Protein AF-0000000082426543 (afdb_homodimer)

Organism: NCBI:txid62609

Foldseek 3Di:
DFQPAAAPQPRHGDDPPFQWDADVPGIHGLVSLVVLLCVQLPNDDDPVLVVLSVVLVVLSVLLSVLVVVLVVDDDVVNVVSVVVSVVSVVVNVVSVVVSQVCCCPVVVTHSD/DFQPAAAPQPRHGDDPPFQWDADVPGIHGLVSLVVLLCVQLPNDDDPVLVVLSVVLSVLSVLLSVLVVVLVVDPDVVNVVSVVVSVVSVVVSVVSVVVSQVCCCPVVVTHSD

Nearest PDB structures (foldseek):
  3q4h-assembly1_A  TM=7.009E-01  e=3.781E-01  Mycolicibacterium smegmatis MC2 155
  6gy8-assembly1_A  TM=3.179E-01  e=2.078E+00  Xenorhabdus nematophila ATCC 19061
  3q4h-assembly1_A  TM=7.012E-01  e=4.352E-01  Mycolicibacterium smegmatis MC2 155
  6gy8-assembly1_A  TM=3.180E-01  e=4.108E+00  Xenorhabdus nematophila ATCC 19061

Structure (mmCIF, N/CA/C/O backbone):
data_AF-0000000082426543-model_v1
#
loop_
_entity.id
_entity.type
_entity.pdbx_description
1 polymer 'DUF2175 domain-containing protein'
#
loop_
_atom_site.group_PDB
_atom_site.id
_atom_site.type_symbol
_atom_site.label_atom_id
_atom_site.label_alt_id
_atom_site.label_comp_id
_atom_site.label_asym_id
_atom_site.label_entity_id
_atom_site.label_seq_id
_atom_site.pdbx_PDB_ins_code
_atom_site.Cartn_x
_atom_site.Cartn_y
_atom_site.Cartn_z
_atom_site.occupancy
_atom_site.B_iso_or_equiv
_atom_site.auth_seq_id
_atom_site.auth_comp_id
_atom_site.auth_asym_id
_atom_site.auth_atom_id
_atom_site.pdbx_PDB_model_num
ATOM 1 N N . MET A 1 1 ? 26.438 3.395 -8.242 1 40.03 1 MET A N 1
ATOM 2 C CA . MET A 1 1 ? 26.797 2.256 -7.406 1 40.03 1 MET A CA 1
ATOM 3 C C . MET A 1 1 ? 26.344 0.945 -8.039 1 40.03 1 MET A C 1
ATOM 5 O O . MET A 1 1 ? 25.297 0.894 -8.688 1 40.03 1 MET A O 1
ATOM 9 N N . ASP A 1 2 ? 27.125 0.086 -8.477 1 47 2 ASP A N 1
ATOM 10 C CA . ASP A 1 2 ? 26.812 -1.206 -9.086 1 47 2 ASP A CA 1
ATOM 11 C C . ASP A 1 2 ? 25.734 -1.942 -8.305 1 47 2 ASP A C 1
ATOM 13 O O . ASP A 1 2 ? 25.766 -1.979 -7.07 1 47 2 ASP A O 1
ATOM 17 N N . SER A 1 3 ? 24.672 -2.184 -8.883 1 61.62 3 SER A N 1
ATOM 18 C CA . SER A 1 3 ? 23.641 -2.926 -8.18 1 61.62 3 SER A CA 1
ATOM 19 C C . SER A 1 3 ? 24.172 -4.242 -7.633 1 61.62 3 SER A C 1
ATOM 21 O O . SER A 1 3 ? 24.844 -4.988 -8.344 1 61.62 3 SER A O 1
ATOM 23 N N . GLN A 1 4 ? 24.141 -4.367 -6.414 1 76.88 4 GLN A N 1
ATOM 24 C CA . GLN A 1 4 ? 24.625 -5.539 -5.695 1 76.88 4 GLN A CA 1
ATOM 25 C C . GLN A 1 4 ? 23.812 -6.777 -6.039 1 76.88 4 GLN A C 1
ATOM 27 O O . GLN A 1 4 ? 24.281 -7.906 -5.859 1 76.88 4 GLN A O 1
ATOM 32 N N . TRP A 1 5 ? 22.688 -6.527 -6.715 1 91.5 5 TRP A N 1
ATOM 33 C CA . TRP A 1 5 ? 21.891 -7.727 -6.949 1 91.5 5 TRP A CA 1
ATOM 34 C C . TRP A 1 5 ? 21.609 -7.914 -8.438 1 91.5 5 TRP A C 1
ATOM 36 O O . TRP A 1 5 ? 21.516 -6.938 -9.188 1 91.5 5 TRP A O 1
ATOM 46 N N . LYS A 1 6 ? 21.578 -9.188 -8.836 1 95.88 6 LYS A N 1
ATOM 47 C CA . LYS A 1 6 ? 21.172 -9.555 -10.195 1 95.88 6 LYS A CA 1
ATOM 48 C C . LYS A 1 6 ? 19.875 -10.359 -10.172 1 95.88 6 LYS A C 1
ATOM 50 O O . LYS A 1 6 ? 19.703 -11.258 -9.352 1 95.88 6 LYS A O 1
ATOM 55 N N . CYS A 1 7 ? 19 -9.953 -11.016 1 97.88 7 CYS A N 1
ATOM 56 C CA . CYS A 1 7 ? 17.734 -10.664 -11.18 1 97.88 7 CYS A CA 1
ATOM 57 C C . CYS A 1 7 ? 17.969 -12.117 -11.578 1 97.88 7 CYS A C 1
ATOM 59 O O . CYS A 1 7 ? 18.656 -12.391 -12.562 1 97.88 7 CYS A O 1
ATOM 61 N N . ILE A 1 8 ? 17.406 -13.062 -10.914 1 96.38 8 ILE A N 1
ATOM 62 C CA . ILE A 1 8 ? 17.672 -14.477 -11.156 1 96.38 8 ILE A CA 1
ATOM 63 C C . ILE A 1 8 ? 17 -14.922 -12.453 1 96.38 8 ILE A C 1
ATOM 65 O O . ILE A 1 8 ? 17.328 -15.977 -13 1 96.38 8 ILE A O 1
ATOM 69 N N . ALA A 1 9 ? 16.047 -14.125 -12.953 1 96.44 9 ALA A N 1
ATOM 70 C CA . ALA A 1 9 ? 15.305 -14.516 -14.141 1 96.44 9 ALA A CA 1
ATOM 71 C C . ALA A 1 9 ? 15.961 -13.969 -15.406 1 96.44 9 ALA A C 1
ATOM 73 O O . ALA A 1 9 ? 16.172 -14.703 -16.375 1 96.44 9 ALA A O 1
ATOM 74 N N . CYS A 1 10 ? 16.406 -12.719 -15.445 1 97.38 10 CYS A N 1
ATOM 75 C CA . CYS A 1 10 ? 16.891 -12.125 -16.688 1 97.38 10 CYS A CA 1
ATOM 76 C C . CYS A 1 10 ? 18.391 -11.852 -16.625 1 97.38 10 CYS A C 1
ATOM 78 O O . CYS A 1 10 ? 19 -11.516 -17.641 1 97.38 10 CYS A O 1
ATOM 80 N N . GLY A 1 11 ? 18.891 -11.867 -15.5 1 96.06 11 GLY A N 1
ATOM 81 C CA . GLY A 1 11 ? 20.328 -11.727 -15.336 1 96.06 11 GLY A CA 1
ATOM 82 C C . GLY A 1 11 ? 20.797 -10.281 -15.305 1 96.06 11 GLY A C 1
ATOM 83 O O . GLY A 1 11 ? 21.984 -10 -15.164 1 96.06 11 GLY A O 1
ATOM 84 N N . LYS A 1 12 ? 19.891 -9.359 -15.422 1 96.94 12 LYS A N 1
ATOM 85 C CA . LYS A 1 12 ? 20.234 -7.941 -15.406 1 96.94 12 LYS A CA 1
ATOM 86 C C . LYS A 1 12 ? 20.266 -7.398 -13.984 1 96.94 12 LYS A C 1
ATOM 88 O O . LYS A 1 12 ? 19.641 -7.957 -13.086 1 96.94 12 LYS A O 1
ATOM 93 N N . PRO A 1 13 ? 20.953 -6.336 -13.781 1 96.12 13 PRO A N 1
ATOM 94 C CA . PRO A 1 13 ? 21.016 -5.754 -12.438 1 96.12 13 PRO A CA 1
ATOM 95 C C . PRO A 1 13 ? 19.672 -5.219 -11.961 1 96.12 13 PRO A C 1
ATOM 97 O O . PRO A 1 13 ? 18.906 -4.684 -12.75 1 96.12 13 PRO A O 1
ATOM 100 N N . VAL A 1 14 ? 19.391 -5.41 -10.641 1 95 14 VAL A N 1
ATOM 101 C CA . VAL A 1 14 ? 18.266 -4.742 -9.984 1 95 14 VAL A CA 1
ATOM 102 C C . VAL A 1 14 ? 18.703 -3.354 -9.508 1 95 14 VAL A C 1
ATOM 104 O O . VAL A 1 14 ? 19.562 -3.23 -8.633 1 95 14 VAL A O 1
ATOM 107 N N . VAL A 1 15 ? 18.109 -2.359 -10.023 1 92.25 15 VAL A N 1
ATOM 108 C CA . VAL A 1 15 ? 18.578 -1.01 -9.734 1 92.25 15 VAL A CA 1
ATOM 109 C C . VAL A 1 15 ? 17.594 -0.298 -8.82 1 92.25 15 VAL A C 1
ATOM 111 O O . VAL A 1 15 ? 16.406 -0.665 -8.766 1 92.25 15 VAL A O 1
ATOM 114 N N . GLU A 1 16 ? 18.141 0.729 -8.141 1 84.5 16 GLU A N 1
ATOM 115 C CA . GLU A 1 16 ? 17.297 1.514 -7.246 1 84.5 16 GLU A CA 1
ATOM 116 C C . GLU A 1 16 ? 16.094 2.107 -7.988 1 84.5 16 GLU A C 1
ATOM 118 O O . GLU A 1 16 ? 16.25 2.598 -9.109 1 84.5 16 GLU A O 1
ATOM 123 N N . GLY A 1 17 ? 14.906 2.033 -7.336 1 89.56 17 GLY A N 1
ATOM 124 C CA . GLY A 1 17 ? 13.703 2.592 -7.945 1 89.56 17 GLY A CA 1
ATOM 125 C C . GLY A 1 17 ? 12.906 1.572 -8.734 1 89.56 17 GLY A C 1
ATOM 126 O O . GLY A 1 17 ? 11.742 1.815 -9.07 1 89.56 17 GLY A O 1
ATOM 127 N N . GLN A 1 18 ? 13.516 0.479 -8.977 1 94.19 18 GLN A N 1
ATOM 128 C CA . GLN A 1 18 ? 12.789 -0.587 -9.656 1 94.19 18 GLN A CA 1
ATOM 129 C C . GLN A 1 18 ? 12.008 -1.44 -8.656 1 94.19 18 GLN A C 1
ATOM 131 O O . GLN A 1 18 ? 12.461 -1.652 -7.527 1 94.19 18 GLN A O 1
ATOM 136 N N . LEU A 1 19 ? 10.922 -1.897 -9.172 1 96.94 19 LEU A N 1
ATOM 137 C CA . LEU A 1 19 ? 10.18 -2.865 -8.375 1 96.94 19 LEU A CA 1
ATOM 138 C C . LEU A 1 19 ? 10.828 -4.242 -8.445 1 96.94 19 LEU A C 1
ATOM 140 O O . LEU A 1 19 ? 11.078 -4.762 -9.539 1 96.94 19 LEU A O 1
ATOM 144 N N . PHE A 1 20 ? 11.086 -4.781 -7.297 1 97.12 20 PHE A N 1
ATOM 145 C CA . PHE A 1 20 ? 11.664 -6.121 -7.215 1 97.12 20 PHE A CA 1
ATOM 146 C C . PHE A 1 20 ? 11.281 -6.793 -5.902 1 97.12 20 PHE A C 1
ATOM 148 O O . PHE A 1 20 ? 10.703 -6.16 -5.02 1 97.12 20 PHE A O 1
ATOM 155 N N . THR A 1 21 ? 11.492 -8.078 -5.809 1 96.81 21 THR A N 1
ATOM 156 C CA . THR A 1 21 ? 11.305 -8.836 -4.578 1 96.81 21 THR A CA 1
ATOM 157 C C . THR A 1 21 ? 12.297 -9.992 -4.5 1 96.81 21 THR A C 1
ATOM 159 O O . THR A 1 21 ? 13.164 -10.133 -5.359 1 96.81 21 THR A O 1
ATOM 162 N N . PHE A 1 22 ? 12.281 -10.648 -3.4 1 94.56 22 PHE A N 1
ATOM 163 C CA . PHE A 1 22 ? 13.109 -11.836 -3.217 1 94.56 22 PHE A CA 1
ATOM 164 C C . PHE A 1 22 ? 12.25 -13.102 -3.225 1 94.56 22 PHE A C 1
ATOM 166 O O . PHE A 1 22 ? 11.195 -13.141 -2.586 1 94.56 22 PHE A O 1
ATOM 173 N N . VAL A 1 23 ? 12.617 -14.023 -3.973 1 95 23 VAL A N 1
ATOM 174 C CA . VAL A 1 23 ? 12 -15.344 -3.996 1 95 23 VAL A CA 1
ATOM 175 C C . VAL A 1 23 ? 13.055 -16.406 -3.715 1 95 23 VAL A C 1
ATOM 177 O O . VAL A 1 23 ? 14.203 -16.094 -3.389 1 95 23 VAL A O 1
ATOM 180 N N . LYS A 1 24 ? 12.555 -17.656 -3.682 1 91.19 24 LYS A N 1
ATOM 181 C CA . LYS A 1 24 ? 13.539 -18.734 -3.582 1 91.19 24 LYS A CA 1
ATOM 182 C C . LYS A 1 24 ? 14.57 -18.656 -4.707 1 91.19 24 LYS A C 1
ATOM 184 O O . LYS A 1 24 ? 14.203 -18.594 -5.887 1 91.19 24 LYS A O 1
ATOM 189 N N . GLY A 1 25 ? 15.867 -18.5 -4.344 1 92.12 25 GLY A N 1
ATOM 190 C CA . GLY A 1 25 ? 16.922 -18.422 -5.34 1 92.12 25 GLY A CA 1
ATOM 191 C C . GLY A 1 25 ? 17.562 -17.047 -5.418 1 92.12 25 GLY A C 1
ATOM 192 O O . GLY A 1 25 ? 18.656 -16.891 -5.977 1 92.12 25 GLY A O 1
ATOM 193 N N . GLY A 1 26 ? 16.766 -16.031 -5.023 1 94.88 26 GLY A N 1
ATOM 194 C CA . GLY A 1 26 ? 17.391 -14.727 -4.996 1 94.88 26 GLY A CA 1
ATOM 195 C C . GLY A 1 26 ? 16.469 -13.609 -5.438 1 94.88 26 GLY A C 1
ATOM 196 O O . GLY A 1 26 ? 15.25 -13.781 -5.461 1 94.88 26 GLY A O 1
ATOM 197 N N . PRO A 1 27 ? 17.031 -12.391 -5.762 1 96.5 27 PRO A N 1
ATOM 198 C CA . PRO A 1 27 ? 16.25 -11.227 -6.184 1 96.5 27 PRO A CA 1
ATOM 199 C C . PRO A 1 27 ? 15.656 -11.391 -7.582 1 96.5 27 PRO A C 1
ATOM 201 O O . PRO A 1 27 ? 16.281 -12 -8.453 1 96.5 27 PRO A O 1
ATOM 204 N N . ILE A 1 28 ? 14.531 -10.828 -7.762 1 97.44 28 ILE A N 1
ATOM 205 C CA . ILE A 1 28 ? 13.875 -10.906 -9.062 1 97.44 28 ILE A CA 1
ATOM 206 C C . ILE A 1 28 ? 13.086 -9.625 -9.32 1 97.44 28 ILE A C 1
ATOM 208 O O . ILE A 1 28 ? 12.43 -9.094 -8.414 1 97.44 28 ILE A O 1
ATOM 212 N N . HIS A 1 29 ? 13.172 -9.094 -10.625 1 98.25 29 HIS A N 1
ATOM 213 C CA . HIS A 1 29 ? 12.297 -7.988 -11 1 98.25 29 HIS A CA 1
ATOM 214 C C . HIS A 1 29 ? 10.828 -8.383 -10.883 1 98.25 29 HIS A C 1
ATOM 216 O O . HIS A 1 29 ? 10.461 -9.523 -11.195 1 98.25 29 HIS A O 1
ATOM 222 N N . TRP A 1 30 ? 10.086 -7.43 -10.547 1 97.94 30 TRP A N 1
ATOM 223 C CA . TRP A 1 30 ? 8.656 -7.711 -10.445 1 97.94 30 TRP A CA 1
ATOM 224 C C . TRP A 1 30 ? 8.109 -8.25 -11.766 1 97.94 30 TRP A C 1
ATOM 226 O O . TRP A 1 30 ? 7.414 -9.266 -11.789 1 97.94 30 TRP A O 1
ATOM 236 N N . GLY A 1 31 ? 8.438 -7.453 -12.805 1 97.31 31 GLY A N 1
ATOM 237 C CA . GLY A 1 31 ? 7.965 -7.879 -14.109 1 97.31 31 GLY A CA 1
ATOM 238 C C . GLY A 1 31 ? 8.422 -9.281 -14.484 1 97.31 31 GLY A C 1
ATOM 239 O O . GLY A 1 31 ? 7.66 -10.055 -15.062 1 97.31 31 GLY A O 1
ATOM 240 N N . CYS A 1 32 ? 9.688 -9.633 -14.18 1 98.12 32 CYS A N 1
ATOM 241 C CA . CYS A 1 32 ? 10.211 -10.961 -14.445 1 98.12 32 CYS A CA 1
ATOM 242 C C . CYS A 1 32 ? 9.461 -12.016 -13.648 1 98.12 32 CYS A C 1
ATOM 244 O O . CYS A 1 32 ? 9.18 -13.109 -14.148 1 98.12 32 CYS A O 1
ATOM 246 N N . MET A 1 33 ? 9.086 -11.758 -12.414 1 97.88 33 MET A N 1
ATOM 247 C CA . MET A 1 33 ? 8.328 -12.68 -11.578 1 97.88 33 MET A CA 1
ATOM 248 C C . MET A 1 33 ? 6.961 -12.961 -12.188 1 97.88 33 MET A C 1
ATOM 250 O O . MET A 1 33 ? 6.562 -14.125 -12.312 1 97.88 33 MET A O 1
ATOM 254 N N . VAL A 1 34 ? 6.34 -11.906 -12.602 1 97.62 34 VAL A N 1
ATOM 255 C CA . VAL A 1 34 ? 5.004 -12.047 -13.172 1 97.62 34 VAL A CA 1
ATOM 256 C C . VAL A 1 34 ? 5.074 -12.859 -14.461 1 97.62 34 VAL A C 1
ATOM 258 O O . VAL A 1 34 ? 4.242 -13.742 -14.695 1 97.62 34 VAL A O 1
ATOM 261 N N . SER A 1 35 ? 6.105 -12.547 -15.234 1 97.5 35 SER A N 1
ATOM 262 C CA . SER A 1 35 ? 6.297 -13.281 -16.484 1 97.5 35 SER A CA 1
ATOM 263 C C . SER A 1 35 ? 6.527 -14.766 -16.219 1 97.5 35 SER A C 1
ATOM 265 O O . SER A 1 35 ? 5.98 -15.617 -16.922 1 97.5 35 SER A O 1
ATOM 267 N N . LYS A 1 36 ? 7.266 -15.086 -15.219 1 97.38 36 LYS A N 1
ATOM 268 C CA . LYS A 1 36 ? 7.547 -16.469 -14.867 1 97.38 36 LYS A CA 1
ATOM 269 C C . LYS A 1 36 ? 6.281 -17.188 -14.398 1 97.38 36 LYS A C 1
ATOM 271 O O . LYS A 1 36 ? 6.039 -18.344 -14.773 1 97.38 36 LYS A O 1
ATOM 276 N N . ILE A 1 37 ? 5.5 -16.531 -13.664 1 98 37 ILE A N 1
ATOM 277 C CA . ILE A 1 37 ? 4.238 -17.109 -13.203 1 98 37 ILE A CA 1
ATOM 278 C C . ILE A 1 37 ? 3.344 -17.406 -14.398 1 98 37 ILE A C 1
ATOM 280 O O . ILE A 1 37 ? 2.801 -18.516 -14.508 1 98 37 ILE A O 1
ATOM 284 N N . LYS A 1 38 ? 3.256 -16.406 -15.258 1 97.56 38 LYS A N 1
ATOM 285 C CA . LYS A 1 38 ? 2.42 -16.578 -16.438 1 97.56 38 LYS A CA 1
ATOM 286 C C . LYS A 1 38 ? 2.898 -17.75 -17.281 1 97.56 38 LYS A C 1
ATOM 288 O O . LYS A 1 38 ? 2.09 -18.562 -17.734 1 97.56 38 LYS A O 1
ATOM 293 N N . GLU A 1 39 ? 4.188 -17.812 -17.453 1 97.31 39 GLU A N 1
ATOM 294 C CA . GLU A 1 39 ? 4.781 -18.891 -18.234 1 97.31 39 GLU A CA 1
ATOM 295 C C . GLU A 1 39 ? 4.473 -20.25 -17.609 1 97.31 39 GLU A C 1
ATOM 297 O O . GLU A 1 39 ? 4.012 -21.172 -18.297 1 97.31 39 GLU A O 1
ATOM 302 N N . LYS A 1 40 ? 4.672 -20.438 -16.344 1 97.31 40 LYS A N 1
ATOM 303 C CA . LYS A 1 40 ? 4.488 -21.703 -15.641 1 97.31 40 LYS A CA 1
ATOM 304 C C . LYS A 1 40 ? 3.018 -22.109 -15.617 1 97.31 40 LYS A C 1
ATOM 306 O O . LYS A 1 40 ? 2.701 -23.297 -15.555 1 97.31 40 LYS A O 1
ATOM 311 N N . MET A 1 41 ? 2.162 -21.125 -15.797 1 96.5 41 MET A N 1
ATOM 312 C CA . MET A 1 41 ? 0.732 -21.422 -15.734 1 96.5 41 MET A CA 1
ATOM 313 C C . MET A 1 41 ? 0.147 -21.562 -17.141 1 96.5 41 MET A C 1
ATOM 315 O O . MET A 1 41 ? -1.072 -21.531 -17.312 1 96.5 41 MET A O 1
ATOM 319 N N . GLY A 1 42 ? 1.019 -21.609 -18.109 1 94.69 42 GLY A N 1
ATOM 320 C CA . GLY A 1 42 ? 0.564 -21.891 -19.453 1 94.69 42 GLY A CA 1
ATOM 321 C C . GLY A 1 42 ? 0.027 -20.672 -20.188 1 94.69 42 GLY A C 1
ATOM 322 O O . GLY A 1 42 ? -0.843 -20.797 -21.047 1 94.69 42 GLY A O 1
ATOM 323 N N . GLY A 1 43 ? 0.457 -19.438 -19.766 1 92.62 43 GLY A N 1
ATOM 324 C CA . GLY A 1 43 ? 0.169 -18.219 -20.516 1 92.62 43 GLY A CA 1
ATOM 325 C C . GLY A 1 43 ? -1.05 -17.484 -20 1 92.62 43 GLY A C 1
ATOM 326 O O . GLY A 1 43 ? -1.319 -16.359 -20.406 1 92.62 43 GLY A O 1
ATOM 3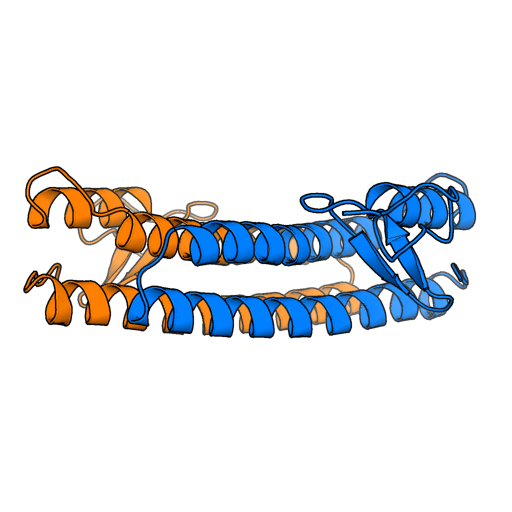27 N N . SER A 1 44 ? -1.862 -18.203 -19.141 1 90.75 44 SER A N 1
ATOM 328 C CA . SER A 1 44 ? -3.045 -17.562 -18.562 1 90.75 44 SER A CA 1
ATOM 329 C C . SER A 1 44 ? -3.051 -17.672 -17.047 1 90.75 44 SER A C 1
ATOM 331 O O . SER A 1 44 ? -2.838 -18.766 -16.5 1 90.75 44 SER A O 1
ATOM 333 N N . VAL A 1 45 ? -3.295 -16.609 -16.422 1 94.94 45 VAL A N 1
ATOM 334 C CA . VAL A 1 45 ? -3.285 -16.547 -14.969 1 94.94 45 VAL A CA 1
ATOM 335 C C . VAL A 1 45 ? -4.715 -16.438 -14.445 1 94.94 45 VAL A C 1
ATOM 337 O O . VAL A 1 45 ? -5.473 -15.555 -14.859 1 94.94 45 VAL A O 1
ATOM 340 N N . PRO A 1 46 ? -5.121 -17.328 -13.625 1 95.56 46 PRO A N 1
ATOM 341 C CA . PRO A 1 46 ? -6.469 -17.266 -13.055 1 95.56 46 PRO A CA 1
ATOM 342 C C . PRO A 1 46 ? -6.742 -15.945 -12.344 1 95.56 46 PRO A C 1
ATOM 344 O O . PRO A 1 46 ? -5.812 -15.289 -11.867 1 95.56 46 PRO A O 1
ATOM 347 N N . ALA A 1 47 ? -7.996 -15.602 -12.234 1 94.75 47 ALA A N 1
ATOM 34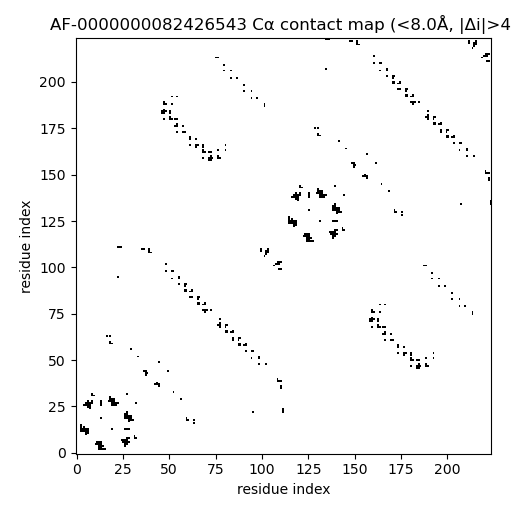8 C CA . ALA A 1 47 ? -8.43 -14.312 -11.711 1 94.75 47 ALA A CA 1
ATOM 349 C C . ALA A 1 47 ? -7.953 -14.117 -10.273 1 94.75 47 ALA A C 1
ATOM 351 O O . ALA A 1 47 ? -7.555 -13.016 -9.891 1 94.75 47 ALA A O 1
ATOM 352 N N . ASP A 1 48 ? -8.031 -15.102 -9.523 1 95.06 48 ASP A N 1
ATOM 353 C CA . ASP A 1 48 ? -7.656 -14.938 -8.125 1 95.06 48 ASP A CA 1
ATOM 354 C C . ASP A 1 48 ? -6.152 -14.734 -7.977 1 95.06 48 ASP A C 1
ATOM 356 O O . ASP A 1 48 ? -5.703 -13.977 -7.117 1 95.06 48 ASP A O 1
ATOM 360 N N . VAL A 1 49 ? -5.355 -15.398 -8.797 1 97.31 49 VAL A N 1
ATOM 361 C CA . VAL A 1 49 ? -3.912 -15.164 -8.789 1 97.31 49 VAL A CA 1
ATOM 362 C C . VAL A 1 49 ? -3.615 -13.734 -9.242 1 97.31 49 VAL A C 1
ATOM 364 O O . VAL A 1 49 ? -2.762 -13.062 -8.664 1 97.31 49 VAL A O 1
ATOM 367 N N . MET A 1 50 ? -4.305 -13.289 -10.203 1 96.81 50 MET A N 1
ATOM 368 C CA . MET A 1 50 ? -4.148 -11.906 -10.656 1 96.81 50 MET A CA 1
ATOM 369 C C . MET A 1 50 ? -4.488 -10.93 -9.539 1 96.81 50 MET A C 1
ATOM 371 O O . MET A 1 50 ? -3.814 -9.914 -9.383 1 96.81 50 MET A O 1
ATOM 375 N N . ALA A 1 51 ? -5.512 -11.266 -8.859 1 97.81 51 ALA A N 1
ATOM 376 C CA . ALA A 1 51 ? -5.91 -10.422 -7.73 1 97.81 51 ALA A CA 1
ATOM 377 C C . ALA A 1 51 ? -4.805 -10.352 -6.684 1 97.81 51 ALA A C 1
ATOM 379 O O . ALA A 1 51 ? -4.488 -9.266 -6.184 1 97.81 51 ALA A O 1
ATOM 380 N N . LEU A 1 52 ? -4.234 -11.469 -6.383 1 98.5 52 LEU A N 1
ATOM 381 C CA . LEU A 1 52 ? -3.141 -11.516 -5.418 1 98.5 52 LEU A CA 1
ATOM 382 C C . LEU A 1 52 ? -1.943 -10.711 -5.918 1 98.5 52 LEU A C 1
ATOM 384 O O . LEU A 1 52 ? -1.313 -9.984 -5.145 1 98.5 52 LEU A O 1
ATOM 388 N N . LEU A 1 53 ? -1.683 -10.844 -7.164 1 98.38 53 LEU A N 1
ATOM 389 C CA . LEU A 1 53 ? -0.567 -10.117 -7.766 1 98.38 53 LEU A CA 1
ATOM 390 C C . LEU A 1 53 ? -0.798 -8.609 -7.699 1 98.38 53 LEU A C 1
ATOM 392 O O . LEU A 1 53 ? 0.134 -7.848 -7.438 1 98.38 53 LEU A O 1
ATOM 396 N N . GLU A 1 54 ? -1.96 -8.195 -7.906 1 98.31 54 GLU A N 1
ATOM 397 C CA . GLU A 1 54 ? -2.277 -6.773 -7.898 1 98.31 54 GLU A CA 1
ATOM 398 C C . GLU A 1 54 ? -2.094 -6.176 -6.504 1 98.31 54 GLU A C 1
ATOM 400 O O . GLU A 1 54 ? -1.49 -5.113 -6.355 1 98.31 54 GLU A O 1
ATOM 405 N N . VAL A 1 55 ? -2.617 -6.836 -5.523 1 98.81 55 VAL A N 1
ATOM 406 C CA . VAL A 1 55 ? -2.461 -6.371 -4.148 1 98.81 55 VAL A CA 1
ATOM 407 C C . VAL A 1 55 ? -0.981 -6.359 -3.771 1 98.81 55 VAL A C 1
ATOM 409 O O . VAL A 1 55 ? -0.491 -5.391 -3.186 1 98.81 55 VAL A O 1
ATOM 412 N N . ASN A 1 56 ? -0.309 -7.395 -4.148 1 98.75 56 ASN A N 1
ATOM 413 C CA . ASN A 1 56 ? 1.113 -7.512 -3.846 1 98.75 56 ASN A CA 1
ATOM 414 C C . ASN A 1 56 ? 1.923 -6.406 -4.516 1 98.75 56 ASN A C 1
ATOM 416 O O . ASN A 1 56 ? 2.812 -5.82 -3.896 1 98.75 56 ASN A O 1
ATOM 420 N N . ARG A 1 57 ? 1.615 -6.152 -5.715 1 98.69 57 ARG A N 1
ATOM 421 C CA . ARG A 1 57 ? 2.297 -5.074 -6.43 1 98.69 57 ARG A CA 1
ATOM 422 C C . ARG A 1 57 ? 2.119 -3.744 -5.707 1 98.69 57 ARG A C 1
ATOM 424 O O . ARG A 1 57 ? 3.08 -2.988 -5.543 1 98.69 57 ARG A O 1
ATOM 431 N N . HIS A 1 58 ? 0.906 -3.504 -5.355 1 98.88 58 HIS A N 1
ATOM 432 C CA . HIS A 1 58 ? 0.622 -2.248 -4.672 1 98.88 58 HIS A CA 1
ATOM 433 C C . HIS A 1 58 ? 1.433 -2.123 -3.385 1 98.88 58 HIS A C 1
ATOM 435 O O . HIS A 1 58 ? 1.944 -1.047 -3.07 1 98.88 58 HIS A O 1
ATOM 441 N N . ILE A 1 59 ? 1.519 -3.215 -2.666 1 98.88 59 ILE A N 1
ATOM 442 C CA . ILE A 1 59 ? 2.303 -3.215 -1.437 1 98.88 59 ILE A CA 1
ATOM 443 C C . ILE A 1 59 ? 3.766 -2.916 -1.757 1 98.88 59 ILE A C 1
ATOM 445 O O . ILE A 1 59 ? 4.395 -2.08 -1.104 1 98.88 59 ILE A O 1
ATOM 449 N N . HIS A 1 60 ? 4.305 -3.48 -2.766 1 98.62 60 HIS A N 1
ATOM 450 C CA . HIS A 1 60 ? 5.691 -3.244 -3.16 1 98.62 60 HIS A CA 1
ATOM 451 C C . HIS A 1 60 ? 5.895 -1.803 -3.617 1 98.62 60 HIS A C 1
ATOM 453 O O . HIS A 1 60 ? 6.922 -1.19 -3.316 1 98.62 60 HIS A O 1
ATOM 459 N N . GLU A 1 61 ? 4.957 -1.328 -4.348 1 98.75 61 GLU A N 1
ATOM 460 C CA . GLU A 1 61 ? 5.035 0.07 -4.762 1 98.75 61 GLU A CA 1
ATOM 461 C C . GLU A 1 61 ? 5.051 1.002 -3.555 1 98.75 61 GLU A C 1
ATOM 463 O O . GLU A 1 61 ? 5.699 2.053 -3.584 1 98.75 61 GLU A O 1
ATOM 468 N N . GLY A 1 62 ? 4.332 0.591 -2.555 1 98.75 62 GLY A N 1
ATOM 469 C CA . GLY A 1 62 ? 4.312 1.38 -1.333 1 98.75 62 GLY A CA 1
ATOM 470 C C . GLY A 1 62 ? 5.676 1.482 -0.67 1 98.75 62 GLY A C 1
ATOM 471 O O . GLY A 1 62 ? 5.996 2.5 -0.051 1 98.75 62 GLY A O 1
ATOM 472 N N . ILE A 1 63 ? 6.449 0.45 -0.808 1 98.38 63 ILE A N 1
ATOM 473 C CA . ILE A 1 63 ? 7.809 0.456 -0.272 1 98.38 63 ILE A CA 1
ATOM 474 C C . ILE A 1 63 ? 8.633 1.539 -0.966 1 98.38 63 ILE A C 1
ATOM 476 O O . ILE A 1 63 ? 9.352 2.297 -0.31 1 98.38 63 ILE A O 1
ATOM 480 N N . LEU A 1 64 ? 8.477 1.648 -2.24 1 98.06 64 LEU A N 1
ATOM 481 C CA . LEU A 1 64 ? 9.211 2.658 -2.996 1 98.06 64 LEU A CA 1
ATOM 482 C C . LEU A 1 64 ? 8.711 4.059 -2.65 1 98.06 64 LEU A C 1
ATOM 484 O O . LEU A 1 64 ? 9.516 4.988 -2.508 1 98.06 64 LEU A O 1
ATOM 488 N N . VAL A 1 65 ? 7.406 4.203 -2.545 1 98.38 65 VAL A N 1
ATOM 489 C CA . VAL A 1 65 ? 6.828 5.488 -2.158 1 98.38 65 VAL A CA 1
ATOM 490 C C . VAL A 1 65 ? 7.402 5.93 -0.815 1 98.38 65 VAL A C 1
ATOM 492 O O . VAL A 1 65 ? 7.781 7.09 -0.646 1 98.38 65 VAL A O 1
ATOM 495 N N . ALA A 1 66 ? 7.5 4.984 0.098 1 98.44 66 ALA A N 1
ATOM 496 C CA . ALA A 1 66 ? 8.023 5.285 1.426 1 98.44 66 ALA A CA 1
ATOM 497 C C . ALA A 1 66 ? 9.5 5.668 1.356 1 98.44 66 ALA A C 1
ATOM 499 O O . ALA A 1 66 ? 9.945 6.594 2.043 1 98.44 66 ALA A O 1
ATOM 500 N N . LYS A 1 67 ? 10.219 4.969 0.533 1 97.38 67 LYS A N 1
ATOM 501 C CA . LYS A 1 67 ? 11.641 5.281 0.387 1 97.38 67 LYS A CA 1
ATOM 502 C C . LYS A 1 67 ? 11.836 6.695 -0.153 1 97.38 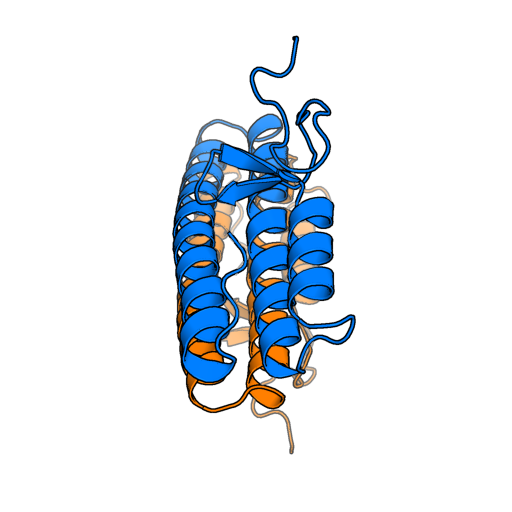67 LYS A C 1
ATOM 504 O O . LYS A 1 67 ? 12.68 7.441 0.344 1 97.38 67 LYS A O 1
ATOM 509 N N . ASP A 1 68 ? 11.086 7.043 -1.141 1 97 68 ASP A N 1
ATOM 510 C CA . ASP A 1 68 ? 11.164 8.383 -1.712 1 97 68 ASP A CA 1
ATOM 511 C C . ASP A 1 68 ? 10.805 9.445 -0.673 1 97 68 ASP A C 1
ATOM 513 O O . ASP A 1 68 ? 11.461 10.484 -0.587 1 97 68 ASP A O 1
ATOM 517 N N . ALA A 1 69 ? 9.805 9.117 0.125 1 97.94 69 ALA A N 1
ATOM 518 C CA . ALA A 1 69 ? 9.352 10.039 1.166 1 97.94 69 ALA A CA 1
ATOM 519 C C . ALA A 1 69 ? 10.43 10.227 2.236 1 97.94 69 ALA A C 1
ATOM 521 O O . ALA A 1 69 ? 10.617 11.328 2.746 1 97.94 69 ALA A O 1
ATOM 522 N N . GLU A 1 70 ? 11.094 9.156 2.557 1 96.88 70 GLU A N 1
ATOM 523 C CA . GLU A 1 70 ? 12.172 9.219 3.537 1 96.88 70 GLU A CA 1
ATOM 524 C C . GLU A 1 70 ? 13.25 10.211 3.111 1 96.88 70 GLU A C 1
ATOM 526 O O . GLU A 1 70 ? 13.781 10.953 3.943 1 96.88 70 GLU A O 1
ATOM 531 N N . ALA A 1 71 ? 13.484 10.195 1.863 1 94.56 71 ALA A N 1
ATOM 532 C CA . ALA A 1 71 ? 14.594 10.984 1.322 1 94.56 71 ALA A CA 1
ATOM 533 C C . ALA A 1 71 ? 14.312 12.477 1.442 1 94.56 71 ALA A C 1
ATOM 535 O O . ALA A 1 71 ? 15.242 13.289 1.493 1 94.56 71 ALA A O 1
ATOM 536 N N . ILE A 1 72 ? 13.023 12.906 1.65 1 94.69 72 ILE A N 1
ATOM 537 C CA . ILE A 1 72 ? 12.719 14.328 1.624 1 94.69 72 ILE A CA 1
ATOM 538 C C . ILE A 1 72 ? 12.141 14.758 2.971 1 94.69 72 ILE A C 1
ATOM 540 O O . ILE A 1 72 ? 11.688 15.898 3.127 1 94.69 72 ILE A O 1
ATOM 544 N N . SER A 1 73 ? 12.109 13.852 3.928 1 95.31 73 SER A N 1
ATOM 545 C CA . SER A 1 73 ? 11.469 14.102 5.215 1 95.31 73 SER A CA 1
ATOM 546 C C . SER A 1 73 ? 12.492 14.516 6.266 1 95.31 73 SER A C 1
ATOM 548 O O . SER A 1 73 ? 13.625 14.031 6.266 1 95.31 73 SER A O 1
ATOM 550 N N . GLY A 1 74 ? 12.031 15.406 7.156 1 93.94 74 GLY A N 1
ATOM 551 C CA . GLY A 1 74 ? 12.812 15.641 8.359 1 93.94 74 GLY A CA 1
ATOM 552 C C . GLY A 1 74 ? 12.828 14.453 9.305 1 93.94 74 GLY A C 1
ATOM 553 O O . GLY A 1 74 ? 12.148 13.453 9.062 1 93.94 74 GLY A O 1
ATOM 554 N N . GLU A 1 75 ? 13.523 14.555 10.375 1 94.5 75 GLU A N 1
ATOM 555 C CA . GLU A 1 75 ? 13.828 13.43 11.25 1 94.5 75 GLU A CA 1
ATOM 556 C C . GLU A 1 75 ? 12.555 12.766 11.758 1 94.5 75 GLU A C 1
ATOM 558 O O . GLU A 1 75 ? 12.391 11.555 11.633 1 94.5 75 GLU A O 1
ATOM 563 N N . GLU A 1 76 ? 11.617 13.508 12.273 1 95.62 76 GLU A N 1
ATOM 564 C CA . GLU A 1 76 ? 10.422 12.922 12.867 1 95.62 76 GLU A CA 1
ATOM 565 C C . GLU A 1 76 ? 9.555 12.242 11.805 1 95.62 76 GLU A C 1
ATOM 567 O O . GLU A 1 76 ? 9.133 11.102 11.977 1 95.62 76 GLU A O 1
ATOM 572 N N . ALA A 1 77 ? 9.297 12.969 10.742 1 97.25 77 ALA A N 1
ATOM 573 C CA . ALA A 1 77 ? 8.516 12.406 9.641 1 97.25 77 ALA A CA 1
ATOM 574 C C . ALA A 1 77 ? 9.211 11.188 9.047 1 97.25 77 ALA A C 1
ATOM 576 O O . ALA A 1 77 ? 8.562 10.203 8.695 1 97.25 77 ALA A O 1
ATOM 577 N N . ARG A 1 78 ? 10.508 11.305 9 1 97.88 78 ARG A N 1
ATOM 578 C CA . ARG A 1 78 ? 11.281 10.195 8.445 1 97.88 78 ARG A CA 1
ATOM 579 C C . ARG A 1 78 ? 11.086 8.93 9.273 1 97.88 78 ARG A C 1
ATOM 581 O O . ARG A 1 78 ? 10.938 7.84 8.711 1 97.88 78 ARG A O 1
ATOM 588 N N . SER A 1 79 ? 11.039 9.055 10.523 1 98.12 79 SER A N 1
ATOM 589 C CA . SER A 1 79 ? 10.852 7.91 11.414 1 98.12 79 SER A CA 1
ATOM 590 C C . SER A 1 79 ? 9.484 7.273 11.211 1 98.12 79 SER A C 1
ATOM 592 O O . SER A 1 79 ? 9.352 6.047 11.211 1 98.12 79 SER A O 1
ATOM 594 N N . VAL A 1 80 ? 8.516 8.047 11.008 1 98.31 80 VAL A N 1
ATOM 595 C CA . VAL A 1 80 ? 7.16 7.562 10.766 1 98.31 80 VAL A CA 1
ATOM 596 C C . VAL A 1 80 ? 7.109 6.801 9.445 1 98.31 80 VAL A C 1
ATOM 598 O O . VAL A 1 80 ? 6.57 5.691 9.375 1 98.31 80 VAL A O 1
ATOM 601 N N . VAL A 1 81 ? 7.703 7.359 8.453 1 98.56 81 VAL A N 1
ATOM 602 C CA . VAL A 1 81 ? 7.695 6.758 7.121 1 98.56 81 VAL A CA 1
ATOM 603 C C . VAL A 1 81 ? 8.469 5.441 7.148 1 98.56 81 VAL A C 1
ATOM 605 O O . VAL A 1 81 ? 8.031 4.449 6.559 1 98.56 81 VAL A O 1
ATOM 608 N N . MET A 1 82 ? 9.555 5.445 7.883 1 98.44 82 MET A N 1
ATOM 609 C CA . MET A 1 82 ? 10.367 4.234 7.98 1 98.44 82 MET A CA 1
ATOM 610 C C . MET A 1 82 ? 9.586 3.104 8.633 1 98.44 82 MET A C 1
ATOM 612 O O . MET A 1 82 ? 9.695 1.947 8.219 1 98.44 82 MET A O 1
ATOM 616 N N . ALA A 1 83 ? 8.828 3.449 9.609 1 98.5 83 ALA A N 1
ATOM 617 C CA . ALA A 1 83 ? 8.016 2.434 10.281 1 98.5 83 ALA A CA 1
ATOM 618 C C . ALA A 1 83 ? 6.984 1.843 9.32 1 98.5 83 ALA A C 1
ATOM 620 O O . ALA A 1 83 ? 6.75 0.632 9.32 1 98.5 83 ALA A O 1
ATOM 621 N N . ARG A 1 84 ? 6.387 2.695 8.516 1 98.44 84 ARG A N 1
ATOM 622 C CA . ARG A 1 84 ? 5.418 2.205 7.543 1 98.44 84 ARG A CA 1
ATOM 623 C C . ARG A 1 84 ? 6.098 1.361 6.469 1 98.44 84 ARG A C 1
ATOM 625 O O . ARG A 1 84 ? 5.551 0.349 6.027 1 98.44 84 ARG A O 1
ATOM 632 N N . ARG A 1 85 ? 7.277 1.803 6.055 1 98.5 85 ARG A N 1
ATOM 633 C CA . ARG A 1 85 ? 8.023 1.03 5.066 1 98.5 85 ARG A CA 1
ATOM 634 C C . ARG A 1 85 ? 8.297 -0.383 5.57 1 98.5 85 ARG A C 1
ATOM 636 O O . ARG A 1 85 ? 8.109 -1.356 4.836 1 98.5 85 ARG A O 1
ATOM 643 N N . LYS A 1 86 ? 8.68 -0.457 6.758 1 98.62 86 LYS A N 1
ATOM 644 C CA . LYS A 1 86 ? 8.977 -1.758 7.348 1 98.62 86 LYS A CA 1
ATOM 645 C C . LYS A 1 86 ? 7.727 -2.625 7.441 1 98.62 86 LYS A C 1
ATOM 647 O O . LYS A 1 86 ? 7.777 -3.83 7.191 1 98.62 86 LYS A O 1
ATOM 652 N N . ALA A 1 87 ? 6.648 -1.995 7.797 1 98.62 87 ALA A N 1
ATOM 653 C CA . ALA A 1 87 ? 5.387 -2.727 7.824 1 98.62 87 ALA A CA 1
ATOM 654 C C . ALA A 1 87 ? 5.023 -3.252 6.441 1 98.62 87 ALA A C 1
ATOM 656 O O . ALA A 1 87 ? 4.617 -4.406 6.293 1 98.62 87 ALA A O 1
ATOM 657 N N . LEU A 1 88 ? 5.211 -2.424 5.445 1 98.56 88 LEU A N 1
ATOM 658 C CA . LEU A 1 88 ? 4.906 -2.818 4.074 1 98.56 88 LEU A CA 1
ATOM 659 C C . LEU A 1 88 ? 5.832 -3.938 3.611 1 98.56 88 LEU A C 1
ATOM 661 O O . LEU A 1 88 ? 5.402 -4.855 2.912 1 98.56 88 LEU A O 1
ATOM 665 N N . GLU A 1 89 ? 7.039 -3.871 4.016 1 98.06 89 GLU A N 1
ATOM 666 C CA . GLU A 1 89 ? 7.984 -4.934 3.689 1 98.06 89 GLU A CA 1
ATOM 667 C C . GLU A 1 89 ? 7.555 -6.266 4.301 1 98.06 89 GLU A C 1
ATOM 669 O O . GLU A 1 89 ? 7.641 -7.309 3.654 1 98.06 89 GLU A O 1
ATOM 674 N N . GLY A 1 90 ? 7.102 -6.168 5.504 1 98.19 90 GLY A N 1
ATOM 675 C CA . GLY A 1 90 ? 6.574 -7.367 6.141 1 98.19 90 GLY A CA 1
ATOM 676 C C . GLY A 1 90 ? 5.363 -7.938 5.43 1 98.19 90 GLY A C 1
ATOM 677 O O . GLY A 1 90 ? 5.273 -9.148 5.219 1 98.19 90 GLY A O 1
ATOM 678 N N . GLU A 1 91 ? 4.488 -7.102 5.035 1 98.5 91 GLU A N 1
ATOM 679 C CA . GLU A 1 91 ? 3.299 -7.547 4.316 1 98.5 91 GLU A CA 1
ATOM 680 C C . GLU A 1 91 ? 3.658 -8.102 2.941 1 98.5 91 GLU A C 1
ATOM 682 O O . GLU A 1 91 ? 3.037 -9.055 2.467 1 98.5 91 GLU A O 1
ATOM 687 N N . ALA A 1 92 ? 4.652 -7.484 2.314 1 97.88 92 ALA A N 1
ATOM 688 C CA . ALA A 1 92 ? 5.121 -7.969 1.018 1 97.88 92 ALA A CA 1
ATOM 689 C C . ALA A 1 92 ? 5.652 -9.391 1.122 1 97.88 92 ALA A C 1
ATOM 691 O O . ALA A 1 92 ? 5.363 -10.234 0.27 1 97.88 92 ALA A O 1
ATOM 692 N N . ALA A 1 93 ? 6.418 -9.633 2.156 1 97.38 93 ALA A N 1
ATOM 693 C CA . ALA A 1 93 ? 6.965 -10.977 2.365 1 97.38 93 ALA A CA 1
ATOM 694 C C . ALA A 1 93 ? 5.848 -11.992 2.564 1 97.38 93 ALA A C 1
ATOM 696 O O . ALA A 1 93 ? 5.871 -13.07 1.966 1 97.38 93 ALA A O 1
ATOM 697 N N . LYS A 1 94 ? 4.906 -11.648 3.344 1 98 94 LYS A N 1
ATOM 698 C CA . LYS A 1 94 ? 3.773 -12.539 3.582 1 98 94 LYS A CA 1
ATOM 699 C C . LYS A 1 94 ? 2.996 -12.797 2.295 1 98 94 LYS A C 1
ATOM 701 O O . LYS A 1 94 ? 2.605 -13.93 2.016 1 98 94 LYS A O 1
ATOM 706 N N . MET A 1 95 ? 2.785 -11.75 1.562 1 98 95 MET A N 1
ATOM 707 C CA . MET A 1 95 ? 2.041 -11.852 0.311 1 98 95 MET A CA 1
ATOM 708 C C . MET A 1 95 ? 2.758 -12.773 -0.674 1 98 95 MET A C 1
ATOM 710 O O . MET A 1 95 ? 2.123 -13.594 -1.337 1 98 95 MET A O 1
ATOM 714 N N . ASN A 1 96 ? 4.043 -12.539 -0.781 1 97.19 96 ASN A N 1
ATOM 715 C CA . ASN A 1 96 ? 4.816 -13.414 -1.658 1 97.19 96 ASN A CA 1
ATOM 716 C C . ASN A 1 96 ? 4.66 -14.883 -1.271 1 97.19 96 ASN A C 1
ATOM 718 O O . ASN A 1 96 ? 4.379 -15.727 -2.121 1 97.19 96 ASN A O 1
ATOM 722 N N . ASN A 1 97 ? 4.797 -15.148 0.001 1 97.25 97 ASN A N 1
ATOM 723 C CA . ASN A 1 97 ? 4.68 -16.516 0.494 1 97.25 97 ASN A CA 1
ATOM 724 C C . ASN A 1 97 ? 3.305 -17.109 0.2 1 97.25 97 ASN A C 1
ATOM 726 O O . ASN A 1 97 ? 3.201 -18.234 -0.288 1 97.25 97 ASN A O 1
ATOM 730 N N . ASP A 1 98 ? 2.305 -16.375 0.493 1 97.88 98 ASP A N 1
ATOM 731 C CA . ASP A 1 98 ? 0.938 -16.844 0.292 1 97.88 98 ASP A CA 1
ATOM 732 C C . ASP A 1 98 ? 0.636 -17.031 -1.193 1 97.88 98 ASP A C 1
ATOM 734 O O . ASP A 1 98 ? -0.022 -18 -1.58 1 97.88 98 ASP A O 1
ATOM 738 N N . LEU A 1 99 ? 1.073 -16.094 -1.999 1 98 99 LEU A N 1
ATOM 739 C CA . LEU A 1 99 ? 0.872 -16.156 -3.441 1 98 99 LEU A CA 1
ATOM 740 C C . LEU A 1 99 ? 1.426 -17.469 -4.012 1 98 99 LEU A C 1
ATOM 742 O O . LEU A 1 99 ? 0.705 -18.219 -4.668 1 98 99 LEU A O 1
ATOM 746 N N . PHE A 1 100 ? 2.643 -17.781 -3.637 1 97.81 100 PHE A N 1
ATOM 747 C CA . PHE A 1 100 ? 3.285 -18.953 -4.203 1 97.81 100 PHE A CA 1
ATOM 748 C C . PHE A 1 100 ? 2.707 -20.234 -3.596 1 97.81 100 PHE A C 1
ATOM 750 O O . PHE A 1 100 ? 2.59 -21.25 -4.277 1 97.81 100 PHE A O 1
ATOM 757 N N . ARG A 1 101 ? 2.373 -20.156 -2.342 1 97.31 101 ARG A N 1
ATOM 758 C CA . ARG A 1 101 ? 1.718 -21.297 -1.717 1 97.31 101 ARG A CA 1
ATOM 759 C C . ARG A 1 101 ? 0.406 -21.625 -2.42 1 97.31 101 ARG A C 1
ATOM 761 O O . ARG A 1 101 ? 0.141 -22.781 -2.738 1 97.31 101 ARG A O 1
ATOM 768 N N . ILE A 1 102 ? -0.377 -20.656 -2.732 1 97.25 102 ILE A N 1
ATOM 769 C CA . ILE A 1 102 ? -1.684 -20.859 -3.352 1 97.25 102 ILE A CA 1
ATOM 770 C C . ILE A 1 102 ? -1.507 -21.375 -4.773 1 97.25 102 ILE A C 1
ATOM 772 O O . ILE A 1 102 ? -2.209 -22.297 -5.199 1 97.25 102 ILE A O 1
ATOM 776 N N . ILE A 1 103 ? -0.575 -20.781 -5.488 1 97.38 103 ILE A N 1
ATOM 777 C CA . ILE A 1 103 ? -0.309 -21.234 -6.848 1 97.38 103 ILE A CA 1
ATOM 778 C C . ILE A 1 103 ? 0.074 -22.719 -6.832 1 97.38 103 ILE A C 1
ATOM 780 O O . ILE A 1 103 ? -0.427 -23.5 -7.641 1 97.38 103 ILE A O 1
ATOM 784 N N . GLU A 1 104 ? 0.903 -23.078 -5.887 1 97.31 104 GLU A N 1
ATOM 785 C CA . GLU A 1 104 ? 1.393 -24.438 -5.805 1 97.31 104 GLU A CA 1
ATOM 786 C C . GLU A 1 104 ? 0.286 -25.391 -5.363 1 97.31 104 GLU A C 1
ATOM 788 O O . GLU A 1 104 ? 0.097 -26.453 -5.961 1 97.31 104 GLU A O 1
ATOM 793 N N . THR A 1 105 ? -0.488 -25.062 -4.355 1 96.5 105 THR A N 1
ATOM 794 C CA . THR A 1 105 ? -1.446 -26 -3.76 1 96.5 105 THR A CA 1
ATOM 795 C C . THR A 1 105 ? -2.717 -26.078 -4.598 1 96.5 105 THR A C 1
ATOM 797 O O . THR A 1 105 ? -3.277 -27.156 -4.789 1 96.5 105 THR A O 1
ATOM 800 N N . LYS A 1 106 ? -3.166 -25.062 -5.141 1 95.69 106 LYS A N 1
ATOM 801 C CA . LYS A 1 106 ? -4.449 -25.016 -5.836 1 95.69 106 LYS A CA 1
ATOM 802 C C . LYS A 1 106 ? -4.285 -25.375 -7.312 1 95.69 106 LYS A C 1
ATOM 804 O O . LYS A 1 106 ? -5.141 -26.031 -7.898 1 95.69 106 LYS A O 1
ATOM 809 N N . TYR A 1 107 ? -3.164 -24.906 -7.777 1 95.69 107 TYR A N 1
ATOM 810 C CA . TYR A 1 107 ? -3.027 -25.062 -9.227 1 95.69 107 TYR A CA 1
ATOM 811 C C . TYR A 1 107 ? -1.927 -26.062 -9.562 1 95.69 107 TYR A C 1
ATOM 813 O O . TYR A 1 107 ? -1.688 -26.359 -10.734 1 95.69 107 TYR A O 1
ATOM 821 N N . GLN A 1 108 ? -1.195 -26.5 -8.609 1 96.81 108 GLN A N 1
ATOM 822 C CA . GLN A 1 108 ? -0.168 -27.531 -8.758 1 96.81 108 GLN A CA 1
ATOM 823 C C . GLN A 1 108 ? 0.956 -27.062 -9.672 1 96.81 108 GLN A C 1
ATOM 825 O O . GLN A 1 108 ? 1.434 -27.812 -10.516 1 96.81 108 GLN A O 1
ATOM 830 N N . VAL A 1 109 ? 1.315 -25.797 -9.5 1 97 109 VAL A N 1
ATOM 831 C CA . VAL A 1 109 ? 2.381 -25.188 -10.289 1 97 109 VAL A CA 1
ATOM 832 C C . VAL A 1 109 ? 3.504 -24.719 -9.367 1 97 109 VAL A C 1
ATOM 834 O O . VAL A 1 109 ? 3.266 -23.953 -8.422 1 97 109 VAL A O 1
ATOM 837 N N . LYS A 1 110 ? 4.621 -25.219 -9.531 1 95.56 110 LYS A N 1
ATOM 838 C CA . LYS A 1 110 ? 5.809 -24.719 -8.844 1 95.56 110 LYS A CA 1
ATOM 839 C C . LYS A 1 110 ? 6.52 -23.656 -9.664 1 95.56 110 LYS A C 1
ATOM 841 O O . LYS A 1 110 ? 7.098 -23.953 -10.711 1 95.56 110 LYS A O 1
ATOM 846 N N . VAL A 1 111 ? 6.586 -22.5 -9.25 1 95.62 111 VAL A N 1
ATOM 847 C CA . VAL A 1 111 ? 7.121 -21.375 -10.031 1 95.62 111 VAL A CA 1
ATOM 848 C C . VAL A 1 111 ? 8.641 -21.375 -9.938 1 95.62 111 VAL A C 1
ATOM 850 O O . VAL A 1 111 ? 9.328 -21.141 -10.938 1 95.62 111 VAL A O 1
ATOM 853 N N . PHE A 1 112 ? 8.984 -21.562 -8.695 1 92.75 112 PHE A N 1
ATOM 854 C CA . PHE A 1 112 ? 10.422 -21.609 -8.477 1 92.75 112 PHE A CA 1
ATOM 855 C C . PHE A 1 112 ? 10.844 -22.969 -7.914 1 92.75 112 PHE A C 1
ATOM 857 O O . PHE A 1 112 ? 10.039 -23.656 -7.285 1 92.75 112 PHE A O 1
ATOM 864 N N . MET B 1 1 ? -27.203 1.783 -2.783 1 39.94 1 MET B N 1
ATOM 865 C CA . MET B 1 1 ? -27.297 1.824 -1.325 1 39.94 1 MET B CA 1
ATOM 866 C C . MET B 1 1 ? -26.844 3.182 -0.792 1 39.94 1 MET B C 1
ATOM 8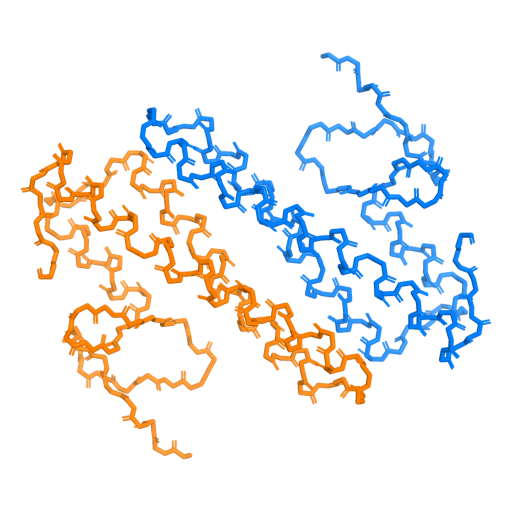68 O O . MET B 1 1 ? -25.938 3.805 -1.347 1 39.94 1 MET B O 1
ATOM 872 N N . ASP B 1 2 ? -27.609 3.996 -0.24 1 46.72 2 ASP B N 1
ATOM 873 C CA . ASP B 1 2 ? -27.328 5.312 0.319 1 46.72 2 ASP B CA 1
ATOM 874 C C . ASP B 1 2 ? -26.047 5.285 1.163 1 46.72 2 ASP B C 1
ATOM 876 O O . ASP B 1 2 ? -25.844 4.348 1.935 1 46.72 2 ASP B O 1
ATOM 880 N N . SER B 1 3 ? -25.141 6.016 0.81 1 61.44 3 SER B N 1
ATOM 881 C CA . SER B 1 3 ? -23.922 6.055 1.629 1 61.44 3 SER B CA 1
ATOM 882 C C . SER B 1 3 ? -24.25 6.395 3.078 1 61.44 3 SER B C 1
ATOM 884 O O . SER B 1 3 ? -25.016 7.324 3.346 1 61.44 3 SER B O 1
ATOM 886 N N . GLN B 1 4 ? -23.938 5.527 3.912 1 76.38 4 GLN B N 1
ATOM 887 C CA . GLN B 1 4 ? -24.188 5.668 5.344 1 76.38 4 GLN B CA 1
ATOM 888 C C . GLN B 1 4 ? -23.359 6.801 5.938 1 76.38 4 GLN B C 1
ATOM 890 O O . GLN B 1 4 ? -23.688 7.316 7.012 1 76.38 4 GLN B O 1
ATOM 895 N N . TRP B 1 5 ? -22.406 7.293 5.133 1 91.5 5 TRP B N 1
ATOM 896 C CA . TRP B 1 5 ? -21.578 8.312 5.762 1 91.5 5 TRP B CA 1
ATOM 897 C C . TRP B 1 5 ? -21.578 9.594 4.941 1 91.5 5 TRP B C 1
ATOM 899 O O . TRP B 1 5 ? -21.734 9.555 3.717 1 91.5 5 TRP B O 1
ATOM 909 N N . LYS B 1 6 ? -21.5 10.727 5.676 1 95.88 6 LYS B N 1
ATOM 910 C CA . LYS B 1 6 ? -21.312 12.023 5.043 1 95.88 6 LYS B CA 1
ATOM 911 C C . LYS B 1 6 ? -19.969 12.633 5.426 1 95.88 6 LYS B C 1
ATOM 913 O O . LYS B 1 6 ? -19.562 12.586 6.594 1 95.88 6 LYS B O 1
ATOM 918 N N . CYS B 1 7 ? -19.297 13.094 4.43 1 97.81 7 CYS B N 1
ATOM 919 C CA . CYS B 1 7 ? -18.031 13.781 4.641 1 97.81 7 CYS B CA 1
ATOM 920 C C . CYS B 1 7 ? -18.203 14.992 5.551 1 97.81 7 CYS B C 1
ATOM 922 O O . CYS B 1 7 ? -19.047 15.859 5.285 1 97.81 7 CYS B O 1
ATOM 924 N N . ILE B 1 8 ? -17.453 15.141 6.578 1 96.31 8 ILE B N 1
ATOM 925 C CA . ILE B 1 8 ? -17.641 16.203 7.566 1 96.31 8 ILE B CA 1
ATOM 926 C C . ILE B 1 8 ? -17.188 17.531 6.984 1 96.31 8 ILE B C 1
ATOM 928 O O . ILE B 1 8 ? -17.5 18.594 7.52 1 96.31 8 ILE B O 1
ATOM 932 N N . ALA B 1 9 ? -16.406 17.5 5.891 1 96.38 9 ALA B N 1
ATOM 933 C CA . ALA B 1 9 ? -15.867 18.734 5.324 1 96.38 9 ALA B CA 1
ATOM 934 C C . ALA B 1 9 ? -16.797 19.297 4.254 1 96.38 9 ALA B C 1
ATOM 936 O O . ALA B 1 9 ? -17.109 20.484 4.262 1 96.38 9 ALA B O 1
ATOM 937 N N . CYS B 1 10 ? -17.359 18.484 3.373 1 97.31 10 CYS B N 1
ATOM 938 C CA . CYS B 1 10 ? -18.109 19.016 2.244 1 97.31 10 CYS B CA 1
ATOM 939 C C . CYS B 1 10 ? -19.594 18.656 2.354 1 97.31 10 CYS B C 1
ATOM 941 O O . CYS B 1 10 ? -20.422 19.172 1.591 1 97.31 10 CYS B O 1
ATOM 943 N N . GLY B 1 11 ? -19.891 17.766 3.145 1 96.06 11 GLY B N 1
ATOM 944 C CA . GLY B 1 11 ? -21.281 17.422 3.404 1 96.06 11 GLY B CA 1
ATOM 945 C C . GLY B 1 11 ? -21.844 16.438 2.398 1 96.06 11 GLY B C 1
ATOM 946 O O . GLY B 1 11 ? -23 16.031 2.502 1 96.06 11 GLY B O 1
ATOM 947 N N . LYS B 1 12 ? -21.062 16.031 1.451 1 96.81 12 LYS B N 1
ATOM 948 C CA . LYS B 1 12 ? -21.531 15.086 0.443 1 96.81 12 LYS B CA 1
ATOM 949 C C . LYS B 1 12 ? -21.344 13.641 0.91 1 96.81 12 LYS B C 1
ATOM 951 O O . LYS B 1 12 ? -20.5 13.367 1.774 1 96.81 12 LYS B O 1
ATOM 956 N N . PRO B 1 13 ? -22.062 12.758 0.345 1 96.06 13 PRO B N 1
ATOM 957 C CA . PRO B 1 13 ? -21.922 11.359 0.74 1 96.06 13 PRO B CA 1
ATOM 958 C C . PRO B 1 13 ? -20.562 10.766 0.38 1 96.06 13 PRO B C 1
ATOM 960 O O . PRO B 1 13 ? -20 11.102 -0.663 1 96.06 13 PRO B O 1
ATOM 963 N N . VAL B 1 14 ? -20.016 9.891 1.286 1 94.94 14 VAL B N 1
ATOM 964 C CA . VAL B 1 14 ? -18.859 9.062 0.973 1 94.94 14 VAL B CA 1
ATOM 965 C C . VAL B 1 14 ? -19.328 7.773 0.289 1 94.94 14 VA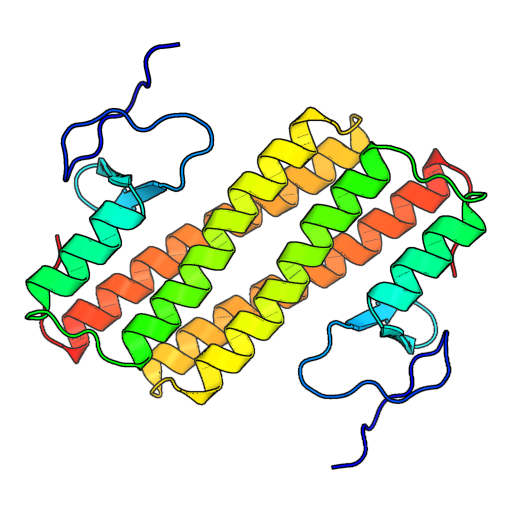L B C 1
ATOM 967 O O . VAL B 1 14 ? -20.016 6.953 0.896 1 94.94 14 VAL B O 1
ATOM 970 N N . VAL B 1 15 ? -18.938 7.582 -0.884 1 92.12 15 VAL B N 1
ATOM 971 C CA . VAL B 1 15 ? -19.469 6.453 -1.645 1 92.12 15 VAL B CA 1
ATOM 972 C C . VAL B 1 15 ? -18.375 5.395 -1.818 1 92.12 15 VAL B C 1
ATOM 974 O O . VAL B 1 15 ? -17.188 5.703 -1.747 1 92.12 15 VAL B O 1
ATOM 977 N N . GLU B 1 16 ? -18.875 4.156 -2.07 1 84.06 16 GLU B N 1
ATOM 978 C CA . GLU B 1 16 ? -17.938 3.049 -2.281 1 84.06 16 GLU B CA 1
ATOM 979 C C . GLU B 1 16 ? -16.984 3.346 -3.432 1 84.06 16 GLU B C 1
ATOM 981 O O . GLU B 1 16 ? -17.391 3.873 -4.469 1 84.06 16 GLU B O 1
ATOM 986 N N . GLY B 1 17 ? -15.688 3.02 -3.213 1 89.38 17 GLY B N 1
ATOM 987 C CA . GLY B 1 17 ? -14.695 3.236 -4.25 1 89.38 17 GLY B CA 1
ATOM 988 C C . GLY B 1 17 ? -13.969 4.566 -4.117 1 89.38 17 GLY B C 1
ATOM 989 O O . GLY B 1 17 ? -12.93 4.777 -4.742 1 89.38 17 GLY B O 1
ATOM 990 N N . GLN B 1 18 ? -14.516 5.398 -3.314 1 94 18 GLN B N 1
ATOM 991 C CA . GLN B 1 18 ? -13.828 6.664 -3.057 1 94 18 GLN B CA 1
ATOM 992 C C . GLN B 1 18 ? -12.805 6.516 -1.938 1 94 18 GLN B C 1
ATOM 994 O O . GLN B 1 18 ? -13.008 5.746 -0.996 1 94 18 GLN B O 1
ATOM 999 N N . LEU B 1 19 ? -11.797 7.293 -2.121 1 96.94 19 LEU B N 1
ATOM 1000 C CA . LEU B 1 19 ? -10.82 7.363 -1.035 1 96.94 19 LEU B CA 1
ATOM 1001 C C . LEU B 1 19 ? -11.344 8.234 0.104 1 96.94 19 LEU B C 1
ATOM 1003 O O . LEU B 1 19 ? -11.734 9.383 -0.117 1 96.94 19 LEU B O 1
ATOM 1007 N N . PHE B 1 20 ? -11.336 7.672 1.272 1 97.06 20 PHE B N 1
ATOM 1008 C CA . PHE B 1 20 ? -11.758 8.414 2.457 1 97.06 20 PHE B CA 1
ATOM 1009 C C . PHE B 1 20 ? -11.078 7.867 3.707 1 97.06 20 PHE B C 1
ATOM 1011 O O . PHE B 1 20 ? -10.398 6.836 3.652 1 97.06 20 PHE B O 1
ATOM 1018 N N . THR B 1 21 ? -11.148 8.586 4.785 1 96.69 21 THR B N 1
ATOM 1019 C CA . THR B 1 21 ? -10.664 8.141 6.086 1 96.69 21 THR B CA 1
ATOM 1020 C C . THR B 1 21 ? -11.516 8.727 7.211 1 96.69 21 THR B C 1
ATOM 1022 O O . THR B 1 21 ? -12.516 9.406 6.953 1 96.69 21 THR B O 1
ATOM 1025 N N . PHE B 1 22 ? -11.242 8.312 8.375 1 94.44 22 PHE B N 1
ATOM 1026 C CA . PHE B 1 22 ? -11.906 8.852 9.562 1 94.44 22 PHE B CA 1
ATOM 1027 C C . PHE B 1 22 ? -10.953 9.727 10.359 1 94.44 22 PHE B C 1
ATOM 1029 O O . PHE B 1 22 ? -9.805 9.359 10.594 1 94.44 22 PHE B O 1
ATOM 1036 N N . VAL B 1 23 ? -11.359 10.852 10.672 1 94.81 23 VAL B N 1
ATOM 1037 C CA . VAL B 1 23 ? -10.641 11.766 11.555 1 94.81 23 VAL B CA 1
ATOM 1038 C C . VAL B 1 23 ? -11.516 12.133 12.75 1 94.81 23 VAL B C 1
ATOM 1040 O O . VAL B 1 23 ? -12.609 11.57 12.922 1 94.81 23 VAL B O 1
ATOM 1043 N N . LYS B 1 24 ? -10.914 12.945 13.641 1 91.06 24 LYS B N 1
ATOM 1044 C CA . LYS B 1 24 ? -11.758 13.461 14.711 1 91.06 24 LYS B CA 1
ATOM 1045 C C . LYS B 1 24 ? -12.984 14.18 14.156 1 91.06 24 LYS B C 1
ATOM 1047 O O . LYS B 1 24 ? -12.859 15.078 13.32 1 91.06 24 LYS B O 1
ATOM 1052 N N . GLY B 1 25 ? -14.227 13.688 14.5 1 92.06 25 GLY B N 1
ATOM 1053 C CA . GLY B 1 25 ? -15.453 14.297 14.031 1 92.06 25 GLY B CA 1
ATOM 1054 C C . GLY B 1 25 ? -16.219 13.422 13.047 1 92.06 25 GLY B C 1
ATOM 1055 O O . GLY B 1 25 ? -17.406 13.648 12.797 1 92.06 25 GLY B O 1
ATOM 1056 N N . GLY B 1 26 ? -15.438 12.578 12.359 1 94.75 26 GLY B N 1
ATOM 1057 C CA . GLY B 1 26 ? -16.172 11.672 11.492 1 94.75 26 GLY B CA 1
ATOM 1058 C C . GLY B 1 26 ? -15.445 11.375 10.188 1 94.75 26 GLY B C 1
ATOM 1059 O O . GLY B 1 26 ? -14.242 11.609 10.078 1 94.75 26 GLY B O 1
ATOM 1060 N N . PRO B 1 27 ? -16.172 10.797 9.156 1 96.44 27 PRO B N 1
ATOM 1061 C CA . PRO B 1 27 ? -15.586 10.453 7.855 1 96.44 27 PRO B CA 1
ATOM 1062 C C . PRO B 1 27 ? -15.258 11.68 7.012 1 96.44 27 PRO B C 1
ATOM 1064 O O . PRO B 1 27 ? -15.977 12.688 7.07 1 96.44 27 PRO B O 1
ATOM 1067 N N . ILE B 1 28 ? -14.234 11.57 6.266 1 97.38 28 ILE B N 1
ATOM 1068 C CA . ILE B 1 28 ? -13.828 12.68 5.406 1 97.38 28 ILE B CA 1
ATOM 1069 C C . ILE B 1 28 ? -13.227 12.133 4.117 1 97.38 28 ILE B C 1
ATOM 1071 O O . ILE B 1 28 ? -12.461 11.156 4.141 1 97.38 28 ILE B O 1
ATOM 1075 N N . HIS B 1 29 ? -13.617 12.781 2.926 1 98.19 29 HIS B N 1
ATOM 1076 C CA . HIS B 1 29 ? -12.93 12.453 1.681 1 98.19 29 HIS B CA 1
ATOM 1077 C C . HIS B 1 29 ? -11.438 12.75 1.775 1 98.19 29 HIS B C 1
ATOM 1079 O O . HIS B 1 29 ? -11.039 13.742 2.387 1 98.19 29 HIS B O 1
ATOM 1085 N N . TRP B 1 30 ? -10.727 11.953 1.097 1 97.81 30 TRP B N 1
ATOM 1086 C CA . TRP B 1 30 ? -9.281 12.18 1.098 1 97.81 30 TRP B CA 1
ATOM 1087 C C . TRP B 1 30 ? -8.953 13.586 0.598 1 97.81 30 TRP B C 1
ATOM 1089 O O . TRP B 1 30 ? -8.188 14.312 1.23 1 97.81 30 TRP B O 1
ATOM 1099 N N . GLY B 1 31 ? -9.547 13.844 -0.574 1 97.19 31 GLY B N 1
ATOM 1100 C CA . GLY B 1 31 ? -9.305 15.164 -1.137 1 97.19 31 GLY B CA 1
ATOM 1101 C C . GLY B 1 31 ? -9.695 16.297 -0.203 1 97.19 31 GLY B C 1
ATOM 1102 O O . GLY B 1 31 ? -8.984 17.297 -0.109 1 97.19 31 GLY B O 1
ATOM 1103 N N . CYS B 1 32 ? -10.828 16.172 0.495 1 98.06 32 CYS B N 1
ATOM 1104 C CA . CYS B 1 32 ? -11.273 17.172 1.452 1 98.06 32 CYS B CA 1
ATOM 1105 C C . CYS B 1 32 ? -10.289 17.297 2.611 1 98.06 32 CYS B C 1
ATOM 1107 O O . CYS B 1 32 ? -10.023 18.406 3.086 1 98.06 32 CYS B O 1
ATOM 1109 N N . MET B 1 33 ? -9.719 16.219 3.078 1 97.81 33 MET B N 1
ATOM 1110 C CA . MET B 1 33 ? -8.734 16.219 4.156 1 97.81 33 MET B CA 1
ATOM 1111 C C . MET B 1 33 ? -7.488 17 3.744 1 97.81 33 MET B C 1
ATOM 1113 O O . MET B 1 33 ? -7.016 17.859 4.484 1 97.81 33 MET B O 1
ATOM 1117 N N . VAL B 1 34 ? -7.055 16.703 2.555 1 97.5 34 VAL B N 1
ATOM 1118 C CA . VAL B 1 34 ? -5.844 17.359 2.064 1 97.5 34 VAL B CA 1
ATOM 1119 C C . VAL B 1 34 ? -6.086 18.859 1.909 1 97.5 34 VAL B C 1
ATOM 1121 O O . VAL B 1 34 ? -5.238 19.672 2.285 1 97.5 34 VAL B O 1
ATOM 1124 N N . SER B 1 35 ? -7.27 19.156 1.397 1 97.38 35 SER B N 1
ATOM 1125 C CA . SER B 1 35 ? -7.633 20.547 1.234 1 97.38 35 SER B CA 1
ATOM 1126 C C . SER B 1 35 ? -7.672 21.281 2.578 1 97.38 35 SER B C 1
ATOM 1128 O O . SER B 1 35 ? -7.203 22.406 2.697 1 97.38 35 SER B O 1
ATOM 1130 N N . LYS B 1 36 ? -8.172 20.641 3.576 1 97.31 36 LYS B N 1
ATOM 1131 C CA . LYS B 1 36 ? -8.258 21.219 4.91 1 97.31 36 LYS B CA 1
ATOM 1132 C C . LYS B 1 36 ? -6.871 21.438 5.508 1 97.31 36 LYS B C 1
ATOM 1134 O O . LYS B 1 36 ? -6.602 22.469 6.117 1 97.31 36 LYS B O 1
ATOM 1139 N N . ILE B 1 37 ? -6.02 20.531 5.301 1 97.94 37 ILE B N 1
ATOM 1140 C CA . ILE B 1 37 ? -4.648 20.656 5.781 1 97.94 37 ILE B CA 1
ATOM 1141 C C . ILE B 1 37 ? -3.975 21.844 5.113 1 97.94 37 ILE B C 1
ATOM 1143 O O . ILE B 1 37 ? -3.367 22.688 5.785 1 97.94 37 ILE B O 1
ATOM 1147 N N . LYS B 1 38 ? -4.152 21.875 3.805 1 97.5 38 LYS B N 1
ATOM 1148 C CA . LYS B 1 38 ? -3.549 22.969 3.051 1 97.5 38 LYS B CA 1
ATOM 1149 C C . LYS B 1 38 ? -4.074 24.312 3.529 1 97.5 38 LYS B C 1
ATOM 1151 O O . LYS B 1 38 ? -3.301 25.25 3.727 1 97.5 38 LYS B O 1
ATOM 1156 N N . GLU B 1 39 ? -5.355 24.359 3.719 1 97.25 39 GLU B N 1
ATOM 1157 C CA . GLU B 1 39 ? -5.988 25.578 4.184 1 97.25 39 GLU B CA 1
ATOM 1158 C C . GLU B 1 39 ? -5.449 26 5.551 1 97.25 39 GLU B C 1
ATOM 1160 O O . GLU B 1 39 ? -5.047 27.141 5.742 1 97.25 39 GLU B O 1
ATOM 1165 N N . LYS B 1 40 ? -5.387 25.125 6.5 1 97.31 40 LYS B N 1
ATOM 1166 C CA . LYS B 1 40 ? -4.961 25.406 7.867 1 97.31 40 LYS B CA 1
ATOM 1167 C C . LYS B 1 40 ? -3.482 25.781 7.914 1 97.31 40 LYS B C 1
ATOM 1169 O O . LYS B 1 40 ? -3.053 26.516 8.805 1 97.31 40 LYS B O 1
ATOM 1174 N N . MET B 1 41 ? -2.77 25.375 6.898 1 96.5 41 MET B N 1
ATOM 1175 C CA . MET B 1 41 ? -1.333 25.641 6.883 1 96.5 41 MET B CA 1
ATOM 1176 C C . MET B 1 41 ? -1.015 26.859 6.027 1 96.5 41 MET B C 1
ATOM 1178 O O . MET B 1 41 ? 0.141 27.078 5.664 1 96.5 41 MET B O 1
ATOM 1182 N N . GLY B 1 42 ? -2.045 27.562 5.633 1 94.62 42 GLY B N 1
ATOM 1183 C CA . GLY B 1 42 ? -1.833 28.828 4.938 1 94.62 42 GLY B CA 1
ATOM 1184 C C . GLY B 1 42 ? -1.551 28.656 3.459 1 94.62 42 GLY B C 1
ATOM 1185 O O . GLY B 1 42 ? -0.854 29.469 2.855 1 94.62 42 GLY B O 1
ATOM 1186 N N . GLY B 1 43 ? -2.006 27.516 2.857 1 92.62 43 GLY B N 1
ATOM 1187 C CA . GLY B 1 43 ? -1.971 27.328 1.414 1 92.62 43 GLY B CA 1
ATOM 1188 C C . GLY B 1 43 ? -0.743 26.578 0.937 1 92.62 43 GLY B C 1
ATOM 1189 O O . GLY B 1 43 ? -0.653 26.203 -0.235 1 92.62 43 GLY B O 1
ATOM 1190 N N . SER B 1 44 ? 0.281 26.469 1.86 1 90.56 44 SER B N 1
ATOM 1191 C CA . SER B 1 44 ? 1.494 25.734 1.498 1 90.56 44 SER B CA 1
ATOM 1192 C C . SER B 1 44 ? 1.8 24.641 2.506 1 90.56 44 SER B C 1
ATOM 1194 O O . SER B 1 44 ? 1.808 24.875 3.715 1 90.56 44 SER B O 1
ATOM 1196 N N . VAL B 1 45 ? 2.053 23.5 2.012 1 94.75 45 VAL B N 1
ATOM 1197 C CA . VAL B 1 45 ? 2.314 22.344 2.852 1 94.75 45 VAL B CA 1
ATOM 1198 C C . VAL B 1 45 ? 3.803 22 2.814 1 94.75 45 VAL B C 1
ATOM 1200 O O . VAL B 1 45 ? 4.379 21.812 1.738 1 94.75 45 VAL B O 1
ATOM 1203 N N . PRO B 1 46 ? 4.43 21.984 3.92 1 95.5 46 PRO B N 1
ATOM 1204 C CA . PRO B 1 46 ? 5.848 21.625 3.957 1 95.5 46 PRO B CA 1
ATOM 1205 C C . PRO B 1 46 ? 6.133 20.266 3.324 1 95.5 46 PRO B C 1
ATOM 1207 O O . PRO B 1 46 ? 5.254 19.391 3.299 1 95.5 46 PRO B O 1
ATOM 1210 N N . ALA B 1 47 ? 7.355 20.078 2.875 1 94.75 47 ALA B N 1
ATOM 1211 C CA . ALA B 1 47 ? 7.762 18.891 2.125 1 94.75 47 ALA B CA 1
ATOM 1212 C C . ALA B 1 47 ? 7.555 17.625 2.949 1 94.75 47 ALA B C 1
ATOM 1214 O O . ALA B 1 47 ? 7.141 16.594 2.418 1 94.75 47 ALA B O 1
ATOM 1215 N N . ASP B 1 48 ? 7.859 17.688 4.152 1 95.06 48 ASP B N 1
ATOM 1216 C CA . ASP B 1 48 ? 7.75 16.469 4.965 1 95.06 48 ASP B CA 1
ATOM 1217 C C . ASP B 1 48 ? 6.289 16.094 5.188 1 95.06 48 ASP B C 1
ATOM 1219 O O . ASP B 1 48 ? 5.949 14.906 5.215 1 95.06 48 ASP B O 1
ATOM 1223 N N . VAL B 1 49 ? 5.41 17.062 5.348 1 97.31 49 VAL B N 1
ATOM 1224 C CA . VAL B 1 49 ? 3.984 16.781 5.453 1 97.31 49 VAL B CA 1
ATOM 1225 C C . VAL B 1 49 ? 3.475 16.188 4.141 1 97.31 49 VAL B C 1
ATOM 1227 O O . VAL B 1 49 ? 2.691 15.242 4.141 1 97.31 49 VAL B O 1
ATOM 1230 N N . MET B 1 50 ? 3.93 16.719 3.076 1 96.75 50 MET B N 1
ATOM 1231 C CA . MET B 1 50 ? 3.562 16.172 1.772 1 96.75 50 MET B CA 1
ATOM 1232 C C . MET B 1 50 ? 4.02 14.727 1.638 1 96.75 50 MET B C 1
ATOM 1234 O O . MET B 1 50 ? 3.303 13.891 1.081 1 96.75 50 MET B O 1
ATOM 1238 N N . ALA B 1 51 ? 5.184 14.5 2.115 1 97.88 51 ALA B N 1
ATOM 1239 C CA . ALA B 1 51 ? 5.715 13.141 2.082 1 97.88 51 ALA B CA 1
ATOM 1240 C C . ALA B 1 51 ? 4.828 12.188 2.881 1 97.88 51 ALA B C 1
ATOM 1242 O O . ALA B 1 51 ? 4.512 11.086 2.418 1 97.88 51 ALA B O 1
ATOM 1243 N N . LEU B 1 52 ? 4.43 12.617 4.027 1 98.44 52 LEU B N 1
ATOM 1244 C CA . LEU B 1 52 ? 3.553 11.797 4.859 1 98.44 52 LEU B CA 1
ATOM 1245 C C . LEU B 1 52 ? 2.213 11.57 4.172 1 98.44 52 LEU B C 1
ATOM 1247 O O . LEU B 1 52 ? 1.677 10.453 4.207 1 98.44 52 LEU B O 1
ATOM 1251 N N . LEU B 1 53 ? 1.72 12.594 3.561 1 98.31 53 LEU B N 1
ATOM 1252 C CA . LEU B 1 53 ? 0.448 12.492 2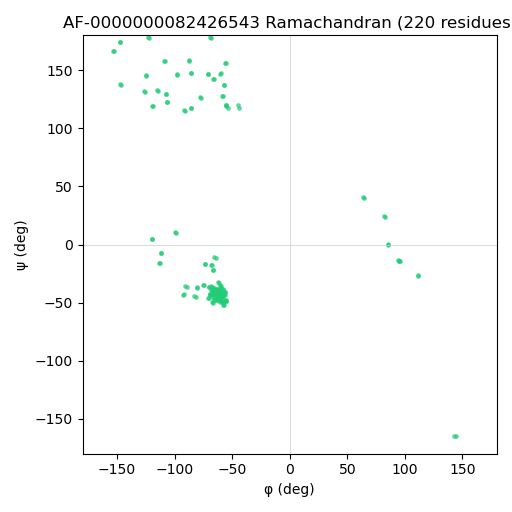.854 1 98.31 53 LEU B CA 1
ATOM 1253 C C . LEU B 1 53 ? 0.547 11.508 1.696 1 98.31 53 LEU B C 1
ATOM 1255 O O . LEU B 1 53 ? -0.383 10.734 1.45 1 98.31 53 LEU B O 1
ATOM 1259 N N . GLU B 1 54 ? 1.606 11.508 1.022 1 98.31 54 GLU B N 1
ATOM 1260 C CA . GLU B 1 54 ? 1.786 10.625 -0.125 1 98.31 54 GLU B CA 1
ATOM 1261 C C . GLU B 1 54 ? 1.822 9.164 0.306 1 98.31 54 GLU B C 1
ATOM 1263 O O . GLU B 1 54 ? 1.163 8.312 -0.299 1 98.31 54 GLU B O 1
ATOM 1268 N N . VAL B 1 55 ? 2.586 8.875 1.307 1 98.81 55 VAL B N 1
ATOM 1269 C CA . VAL B 1 55 ? 2.656 7.508 1.821 1 98.81 55 VAL B CA 1
ATOM 1270 C C . VAL B 1 55 ? 1.281 7.078 2.326 1 98.81 55 VAL B C 1
ATOM 1272 O O . VAL B 1 55 ? 0.827 5.969 2.037 1 98.81 55 VAL B O 1
ATOM 1275 N N . ASN B 1 56 ? 0.641 7.957 3.031 1 98.75 56 ASN B N 1
ATOM 1276 C CA . ASN B 1 56 ? -0.679 7.668 3.58 1 98.75 56 ASN B CA 1
ATOM 1277 C C . ASN B 1 56 ? -1.698 7.402 2.475 1 98.75 56 ASN B C 1
ATOM 1279 O O . ASN B 1 56 ? -2.498 6.469 2.574 1 98.75 56 ASN B O 1
ATOM 1283 N N . ARG B 1 57 ? -1.648 8.203 1.498 1 98.69 57 ARG B N 1
ATOM 1284 C CA . ARG B 1 57 ? -2.547 8.008 0.365 1 98.69 57 ARG B CA 1
ATOM 1285 C C . ARG B 1 57 ? -2.355 6.621 -0.249 1 98.69 57 ARG B C 1
ATOM 1287 O O . ARG B 1 57 ? -3.33 5.926 -0.544 1 98.69 57 ARG B O 1
ATOM 1294 N N . HIS B 1 58 ? -1.126 6.305 -0.465 1 98.81 58 HIS B N 1
ATOM 1295 C CA . HIS B 1 58 ? -0.832 5.008 -1.063 1 98.81 58 HIS B CA 1
ATOM 1296 C C . HIS B 1 58 ? -1.389 3.869 -0.213 1 98.81 58 HIS B C 1
ATOM 1298 O O . HIS B 1 58 ? -1.929 2.896 -0.747 1 98.81 58 HIS B O 1
ATOM 1304 N N . ILE B 1 59 ? -1.233 4.004 1.082 1 98.81 59 ILE B N 1
ATOM 1305 C CA . ILE B 1 59 ? -1.761 2.99 1.987 1 98.81 59 ILE B CA 1
ATOM 1306 C C . ILE B 1 59 ? -3.279 2.912 1.848 1 98.81 59 ILE B C 1
ATOM 1308 O O . ILE B 1 59 ? -3.844 1.823 1.728 1 98.81 59 ILE B O 1
ATOM 1312 N N . HIS B 1 60 ? -3.953 4 1.774 1 98.62 60 HIS B N 1
ATOM 1313 C CA . HIS B 1 60 ? -5.402 4.023 1.618 1 98.62 60 HIS B CA 1
ATOM 1314 C C . HIS B 1 60 ? -5.82 3.438 0.273 1 98.62 60 HIS B C 1
ATOM 1316 O O . HIS B 1 60 ? -6.82 2.721 0.186 1 98.62 60 HIS B O 1
ATOM 1322 N N . GLU B 1 61 ? -5.09 3.781 -0.72 1 98.69 61 GLU B N 1
ATOM 1323 C CA . GLU B 1 61 ? -5.371 3.201 -2.029 1 98.69 61 GLU B CA 1
ATOM 1324 C C . GLU B 1 61 ? -5.246 1.681 -1.999 1 98.69 61 GLU B C 1
ATOM 1326 O O . GLU B 1 61 ? -5.973 0.977 -2.701 1 98.69 61 GLU B O 1
ATOM 1331 N N . GLY B 1 62 ? -4.309 1.234 -1.221 1 98.75 62 GLY B N 1
ATOM 1332 C CA . GLY B 1 62 ? -4.133 -0.202 -1.077 1 98.75 62 GLY B CA 1
ATOM 1333 C C . GLY B 1 62 ? -5.348 -0.896 -0.489 1 98.75 62 GLY B C 1
ATOM 1334 O O . GLY B 1 62 ? -5.637 -2.045 -0.828 1 98.75 62 GLY B O 1
ATOM 1335 N N . ILE B 1 63 ? -6.035 -0.203 0.373 1 98.38 63 ILE B N 1
ATOM 1336 C CA . ILE B 1 63 ? -7.258 -0.742 0.955 1 98.38 63 ILE B CA 1
ATOM 1337 C C . ILE B 1 63 ? -8.297 -0.973 -0.144 1 98.38 63 ILE B C 1
ATOM 1339 O O . ILE B 1 63 ? -8.938 -2.021 -0.186 1 98.38 63 ILE B O 1
ATOM 1343 N N . LEU B 1 64 ? -8.398 -0.042 -1.033 1 98 64 LEU B N 1
ATOM 1344 C CA . LEU B 1 64 ? -9.352 -0.173 -2.131 1 98 64 LEU B CA 1
ATOM 1345 C C . LEU B 1 64 ? -8.93 -1.285 -3.086 1 98 64 LEU B C 1
ATOM 1347 O O . LEU B 1 64 ? -9.766 -2.059 -3.555 1 98 64 LEU B O 1
ATOM 1351 N N . VAL B 1 65 ? -7.648 -1.345 -3.398 1 98.38 65 VAL B N 1
ATOM 1352 C CA . VAL B 1 65 ? -7.129 -2.404 -4.254 1 98.38 65 VAL B CA 1
ATOM 1353 C C . VAL B 1 65 ? -7.477 -3.768 -3.66 1 98.38 65 VAL B C 1
ATOM 1355 O O . VAL B 1 65 ? -7.918 -4.672 -4.375 1 98.38 65 VAL B O 1
ATOM 1358 N N . ALA B 1 66 ? -7.309 -3.877 -2.354 1 98.44 66 ALA B N 1
ATOM 1359 C CA . ALA B 1 66 ? -7.598 -5.133 -1.669 1 98.44 66 ALA B CA 1
ATOM 1360 C C . ALA B 1 66 ? -9.086 -5.457 -1.723 1 98.44 66 ALA B C 1
ATOM 1362 O O . ALA B 1 66 ? -9.469 -6.613 -1.93 1 98.44 66 ALA B O 1
ATOM 1363 N N . LYS B 1 67 ? -9.883 -4.438 -1.546 1 97.38 67 LYS B N 1
ATOM 1364 C CA . LYS B 1 67 ? -11.328 -4.66 -1.604 1 97.38 67 LYS B CA 1
ATOM 1365 C C . LYS B 1 67 ? -11.75 -5.164 -2.98 1 97.38 67 LYS B C 1
ATOM 1367 O O . LYS B 1 67 ? -12.547 -6.098 -3.086 1 97.38 67 LYS B O 1
ATOM 1372 N N . ASP B 1 68 ? -11.242 -4.566 -3.998 1 97 68 ASP B N 1
ATOM 1373 C CA . ASP B 1 68 ? -11.547 -4.992 -5.359 1 97 68 ASP B CA 1
ATOM 1374 C C . ASP B 1 68 ? -11.086 -6.43 -5.602 1 97 68 ASP B C 1
ATOM 1376 O O . ASP B 1 68 ? -11.805 -7.219 -6.219 1 97 68 ASP B O 1
ATOM 1380 N N . ALA B 1 69 ? -9.93 -6.746 -5.062 1 98 69 ALA B N 1
ATOM 1381 C CA . ALA B 1 69 ? -9.375 -8.086 -5.215 1 98 69 ALA B CA 1
ATOM 1382 C C . ALA B 1 69 ? -10.234 -9.125 -4.492 1 98 69 ALA B C 1
ATOM 1384 O O . ALA B 1 69 ? -10.422 -10.234 -4.988 1 98 69 ALA B O 1
ATOM 1385 N N . GLU B 1 70 ? -10.719 -8.742 -3.346 1 96.94 70 GLU B N 1
ATOM 1386 C CA . GLU B 1 70 ? -11.586 -9.633 -2.584 1 96.94 70 GLU B CA 1
ATOM 1387 C C . GLU B 1 70 ? -12.812 -10.039 -3.402 1 96.94 70 GLU B C 1
ATOM 1389 O O . GLU B 1 70 ? -13.234 -11.195 -3.359 1 96.94 70 GLU B O 1
ATOM 1394 N N . ALA B 1 71 ? -13.289 -9.102 -4.102 1 94.69 71 ALA B N 1
ATOM 1395 C CA . ALA B 1 71 ? -14.547 -9.289 -4.82 1 94.69 71 ALA B CA 1
ATOM 1396 C C . ALA B 1 71 ? -14.383 -10.305 -5.949 1 94.69 71 ALA B C 1
ATOM 1398 O O . ALA B 1 71 ? -15.359 -10.938 -6.359 1 94.69 71 ALA B O 1
ATOM 1399 N N . ILE B 1 72 ? -13.125 -10.617 -6.406 1 94.88 72 ILE B N 1
ATOM 1400 C CA . ILE B 1 72 ? -12.969 -11.477 -7.574 1 94.88 72 ILE B CA 1
ATOM 1401 C C . ILE B 1 72 ? -12.188 -12.727 -7.188 1 94.88 72 ILE B C 1
ATOM 1403 O O . ILE B 1 72 ? -11.82 -13.531 -8.055 1 94.88 72 ILE B O 1
ATOM 1407 N N . SER B 1 73 ? -11.891 -12.875 -5.91 1 95.44 73 SER B N 1
ATOM 1408 C CA . SER B 1 73 ? -11.039 -13.969 -5.445 1 95.44 73 SER B CA 1
ATOM 1409 C C . SER B 1 73 ? -11.875 -15.125 -4.914 1 95.44 73 SER B C 1
ATOM 1411 O O . SER B 1 73 ? -12.938 -14.914 -4.32 1 95.44 73 SER B O 1
ATOM 1413 N N . GLY B 1 74 ? -11.344 -16.328 -5.125 1 94.06 74 GLY B N 1
ATOM 1414 C CA . GLY B 1 74 ? -11.898 -17.469 -4.414 1 94.06 74 GLY B CA 1
ATOM 1415 C C . GLY B 1 74 ? -11.617 -17.438 -2.922 1 94.06 74 GLY B C 1
ATOM 1416 O O . GLY B 1 74 ? -10.891 -16.562 -2.441 1 94.06 74 GLY B O 1
ATOM 1417 N N . GLU B 1 75 ? -12.094 -18.391 -2.227 1 94.69 75 GLU B N 1
ATOM 1418 C CA . GLU B 1 75 ? -12.117 -18.375 -0.767 1 94.69 75 GLU B CA 1
ATOM 1419 C C . GLU B 1 75 ? -10.711 -18.219 -0.192 1 94.69 75 GLU B C 1
ATOM 1421 O O . GLU B 1 75 ? -10.461 -17.344 0.625 1 94.69 75 GLU B O 1
ATOM 1426 N N . GLU B 1 76 ? -9.766 -19 -0.62 1 95.75 76 GLU B N 1
ATOM 1427 C CA . GLU B 1 76 ? -8.43 -18.984 -0.04 1 95.75 76 GLU B CA 1
ATOM 1428 C C . GLU B 1 76 ? -7.727 -17.656 -0.338 1 95.75 76 GLU B C 1
ATOM 1430 O O . GLU B 1 76 ? -7.18 -17.016 0.565 1 95.75 76 GLU B O 1
ATOM 1435 N N . ALA B 1 77 ? -7.742 -17.297 -1.605 1 97.31 77 ALA B N 1
ATOM 1436 C CA . ALA B 1 77 ? -7.141 -16.016 -1.997 1 97.31 77 ALA B CA 1
ATOM 1437 C C . ALA B 1 77 ? -7.824 -14.852 -1.296 1 97.31 77 ALA B C 1
ATOM 1439 O O . ALA B 1 77 ? -7.164 -13.898 -0.876 1 97.31 77 ALA B O 1
ATOM 1440 N N . ARG B 1 78 ? -9.102 -15 -1.163 1 97.94 78 ARG B N 1
ATOM 1441 C CA . ARG B 1 78 ? -9.867 -13.945 -0.503 1 97.94 78 ARG B CA 1
ATOM 1442 C C . ARG B 1 78 ? -9.406 -13.758 0.937 1 97.94 78 ARG B C 1
ATOM 1444 O O . ARG B 1 78 ? -9.266 -12.625 1.402 1 97.94 78 ARG B O 1
ATOM 1451 N N . SER B 1 79 ? -9.141 -14.781 1.595 1 98.12 79 SER B N 1
ATOM 1452 C CA . SER B 1 79 ? -8.68 -14.727 2.979 1 98.12 79 SER B CA 1
ATOM 1453 C C . SER B 1 79 ? -7.32 -14.047 3.082 1 98.12 79 SER B C 1
ATOM 1455 O O . SER B 1 79 ? -7.082 -13.25 3.996 1 98.12 79 SER B O 1
ATOM 1457 N N . VAL B 1 80 ? -6.484 -14.289 2.18 1 98.31 80 VAL B N 1
ATOM 1458 C CA . VAL B 1 80 ? -5.16 -13.68 2.145 1 98.31 80 VAL B CA 1
ATOM 1459 C C . VAL B 1 80 ? -5.293 -12.172 1.907 1 98.31 80 VAL B C 1
ATOM 1461 O O . VAL B 1 80 ? -4.68 -11.375 2.617 1 98.31 80 VAL B O 1
ATOM 1464 N N . VAL B 1 81 ? -6.113 -11.805 0.984 1 98.62 81 VAL B N 1
ATOM 1465 C CA . VAL B 1 81 ? -6.305 -10.406 0.631 1 98.62 81 VAL B CA 1
ATOM 1466 C C . VAL B 1 81 ? -6.934 -9.656 1.805 1 98.62 81 VAL B C 1
ATOM 1468 O O . VAL B 1 81 ? -6.531 -8.531 2.121 1 98.62 81 VAL B O 1
ATOM 1471 N N . MET B 1 82 ? -7.852 -10.32 2.469 1 98.5 82 MET B N 1
ATOM 1472 C CA . MET B 1 82 ? -8.516 -9.703 3.609 1 98.5 82 MET B CA 1
ATOM 1473 C C . MET B 1 82 ? -7.52 -9.414 4.73 1 98.5 82 MET B C 1
ATOM 1475 O O . MET B 1 82 ? -7.605 -8.375 5.391 1 98.5 82 MET B O 1
ATOM 1479 N N . ALA B 1 83 ? -6.621 -10.32 4.91 1 98.5 83 ALA B N 1
ATOM 1480 C CA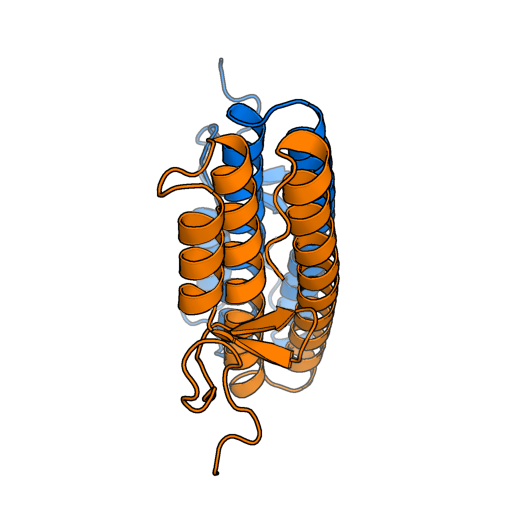 . ALA B 1 83 ? -5.609 -10.109 5.941 1 98.5 83 ALA B CA 1
ATOM 1481 C C . ALA B 1 83 ? -4.727 -8.914 5.613 1 98.5 83 ALA B C 1
ATOM 1483 O O . ALA B 1 83 ? -4.387 -8.117 6.496 1 98.5 83 ALA B O 1
ATOM 1484 N N . ARG B 1 84 ? -4.383 -8.789 4.352 1 98.5 84 ARG B N 1
ATOM 1485 C CA . ARG B 1 84 ? -3.576 -7.641 3.947 1 98.5 84 ARG B CA 1
ATOM 1486 C C . ARG B 1 84 ? -4.367 -6.344 4.066 1 98.5 84 ARG B C 1
ATOM 1488 O O . ARG B 1 84 ? -3.822 -5.316 4.473 1 98.5 84 ARG B O 1
ATOM 1495 N N . ARG B 1 85 ? -5.641 -6.406 3.697 1 98.5 85 ARG B N 1
ATOM 1496 C CA . ARG B 1 85 ? -6.488 -5.227 3.826 1 98.5 85 ARG B CA 1
ATOM 1497 C C . ARG B 1 85 ? -6.531 -4.738 5.27 1 98.5 85 ARG B C 1
ATOM 1499 O O . ARG B 1 85 ? -6.402 -3.539 5.531 1 98.5 85 ARG B O 1
ATOM 1506 N N . LYS B 1 86 ? -6.664 -5.637 6.125 1 98.69 86 LYS B N 1
ATOM 1507 C CA . LYS B 1 86 ? -6.727 -5.289 7.539 1 98.69 86 LYS B CA 1
ATOM 1508 C C . LYS B 1 86 ? -5.41 -4.691 8.023 1 98.69 86 LYS B C 1
ATOM 1510 O O . LYS B 1 86 ? -5.402 -3.742 8.805 1 98.69 86 LYS B O 1
ATOM 1515 N N . ALA B 1 87 ? -4.344 -5.258 7.551 1 98.62 87 ALA B N 1
ATOM 1516 C CA . ALA B 1 87 ? -3.035 -4.699 7.887 1 98.62 87 ALA B CA 1
ATOM 1517 C C . ALA B 1 87 ? -2.898 -3.273 7.367 1 98.62 87 ALA B C 1
ATOM 1519 O O . ALA B 1 87 ? -2.424 -2.389 8.086 1 98.62 87 ALA B O 1
ATOM 1520 N N . LEU B 1 88 ? -3.357 -3.062 6.16 1 98.56 88 LEU B N 1
ATOM 1521 C CA . LEU B 1 88 ? -3.285 -1.733 5.562 1 98.56 88 LEU B CA 1
ATOM 1522 C C . LEU B 1 88 ? -4.18 -0.752 6.309 1 98.56 88 LEU B C 1
ATOM 1524 O O . LEU B 1 88 ? -3.812 0.41 6.496 1 98.56 88 LEU B O 1
ATOM 1528 N N . GLU B 1 89 ? -5.285 -1.214 6.738 1 98 89 GLU B N 1
ATOM 1529 C CA . GLU B 1 89 ? -6.18 -0.375 7.535 1 98 89 GLU B CA 1
ATOM 1530 C C . GLU B 1 89 ? -5.52 0.046 8.844 1 98 89 GLU B C 1
ATOM 1532 O O . GLU B 1 89 ? -5.637 1.2 9.258 1 98 89 GLU B O 1
ATOM 1537 N N . GLY B 1 90 ? -4.852 -0.899 9.43 1 98.12 90 GLY B N 1
ATOM 1538 C CA . GLY B 1 90 ? -4.113 -0.574 10.633 1 98.12 90 GLY B CA 1
ATOM 1539 C C . GLY B 1 90 ? -3.012 0.446 10.406 1 98.12 90 GLY B C 1
ATOM 1540 O O . GLY B 1 90 ? -2.855 1.386 11.188 1 98.12 90 GLY B O 1
ATOM 1541 N N . GLU B 1 91 ? -2.314 0.304 9.359 1 98.44 91 GLU B N 1
ATOM 1542 C CA . GLU B 1 91 ? -1.247 1.245 9.039 1 98.44 91 GLU B CA 1
ATOM 1543 C C . GLU B 1 91 ? -1.81 2.617 8.68 1 98.44 91 GLU B C 1
ATOM 1545 O O . GLU B 1 91 ? -1.204 3.645 8.992 1 98.44 91 GLU B O 1
ATOM 1550 N N . ALA B 1 92 ? -2.955 2.615 8.008 1 97.81 92 ALA B N 1
ATOM 1551 C CA . ALA B 1 92 ? -3.617 3.871 7.668 1 97.81 92 ALA B CA 1
ATOM 1552 C C . ALA B 1 92 ? -3.994 4.652 8.922 1 97.81 92 ALA B C 1
ATOM 1554 O O . ALA B 1 92 ? -3.799 5.867 8.992 1 97.81 92 ALA B O 1
ATOM 1555 N N . ALA B 1 93 ? -4.508 3.932 9.891 1 97.31 93 ALA B N 1
ATOM 1556 C CA . ALA B 1 93 ? -4.887 4.574 11.148 1 97.31 93 ALA B CA 1
ATOM 1557 C C . ALA B 1 93 ? -3.668 5.172 11.844 1 97.31 93 ALA B C 1
ATOM 1559 O O . ALA B 1 93 ? -3.709 6.312 12.305 1 97.31 93 ALA B O 1
ATOM 1560 N N . LYS B 1 94 ? -2.633 4.441 11.883 1 97.94 94 LYS B N 1
ATOM 1561 C CA . LYS B 1 94 ? -1.401 4.93 12.5 1 97.94 94 LYS B CA 1
ATOM 1562 C C . LYS B 1 94 ? -0.858 6.145 11.758 1 97.94 94 LYS B C 1
ATOM 1564 O O . LYS B 1 94 ? -0.426 7.117 12.383 1 97.94 94 LYS B O 1
ATOM 1569 N N . MET B 1 95 ? -0.893 6.062 10.469 1 97.94 95 MET B N 1
ATOM 1570 C CA . MET B 1 95 ? -0.393 7.152 9.633 1 97.94 95 MET B CA 1
ATOM 1571 C C . MET B 1 95 ? -1.197 8.43 9.867 1 97.94 95 MET B C 1
ATOM 1573 O O . MET B 1 95 ? -0.63 9.516 9.953 1 97.94 95 MET B O 1
ATOM 1577 N N . ASN B 1 96 ? -2.49 8.242 9.875 1 97.12 96 ASN B N 1
ATOM 1578 C CA . ASN B 1 96 ? -3.336 9.398 10.148 1 97.12 96 ASN B CA 1
ATOM 1579 C C . ASN B 1 96 ? -2.977 10.055 11.477 1 97.12 96 ASN B C 1
ATOM 1581 O O . ASN B 1 96 ? -2.787 11.273 11.547 1 97.12 96 ASN B O 1
ATOM 1585 N N . ASN B 1 97 ? -2.848 9.234 12.492 1 97.25 97 ASN B N 1
ATOM 1586 C CA . ASN B 1 97 ? -2.518 9.734 13.82 1 97.25 97 ASN B CA 1
ATOM 1587 C C . ASN B 1 97 ? -1.175 10.461 13.836 1 97.25 97 ASN B C 1
ATOM 1589 O O . ASN B 1 97 ? -1.06 11.555 14.383 1 97.25 97 ASN B O 1
ATOM 1593 N N . ASP B 1 98 ? -0.203 9.867 13.25 1 97.88 98 ASP B N 1
ATOM 1594 C CA . ASP B 1 98 ? 1.138 10.438 13.227 1 97.88 98 ASP B CA 1
ATOM 1595 C C . ASP B 1 98 ? 1.17 11.727 12.406 1 97.88 98 ASP B C 1
ATOM 1597 O O . ASP B 1 98 ? 1.827 12.695 12.781 1 97.88 98 ASP B O 1
ATOM 1601 N N . LEU B 1 99 ? 0.5 11.703 11.273 1 97.94 99 LEU B N 1
ATOM 1602 C CA . LEU B 1 99 ? 0.426 12.875 10.406 1 97.94 99 LEU B CA 1
ATOM 1603 C C . LEU B 1 99 ? -0.11 14.086 11.164 1 97.94 99 LEU B C 1
ATOM 1605 O O . LEU B 1 99 ? 0.535 15.133 11.195 1 97.94 99 LEU B O 1
ATOM 1609 N N . PHE B 1 100 ? -1.194 13.883 11.867 1 97.81 100 PHE B N 1
ATOM 1610 C CA . PHE B 1 100 ? -1.825 15.008 12.547 1 97.81 100 PHE B CA 1
ATOM 1611 C C . PHE B 1 100 ? -1.028 15.406 13.781 1 97.81 100 PHE B C 1
ATOM 1613 O O . PHE B 1 100 ? -0.955 16.578 14.125 1 97.81 100 PHE B O 1
ATOM 1620 N N . ARG B 1 101 ? -0.464 14.422 14.414 1 97.31 101 ARG B N 1
ATOM 1621 C CA . ARG B 1 101 ? 0.4 14.734 15.555 1 97.31 101 ARG B CA 1
ATOM 1622 C C . ARG B 1 101 ? 1.576 15.602 15.125 1 97.31 101 ARG B C 1
ATOM 1624 O O . ARG B 1 101 ? 1.879 16.609 15.773 1 97.31 101 ARG B O 1
ATOM 1631 N N . ILE B 1 102 ? 2.18 15.297 14.039 1 97.25 102 ILE B N 1
ATOM 1632 C CA . ILE B 1 102 ? 3.355 16.016 13.562 1 97.25 102 ILE B CA 1
ATOM 1633 C C . ILE B 1 102 ? 2.957 17.422 13.125 1 97.25 102 ILE B C 1
ATOM 1635 O O . ILE B 1 102 ? 3.645 18.406 13.438 1 97.25 102 ILE B O 1
ATOM 1639 N N . ILE B 1 103 ? 1.854 17.516 12.43 1 97.38 103 ILE B N 1
ATOM 1640 C CA . ILE B 1 103 ? 1.373 18.812 11.992 1 97.38 103 ILE B CA 1
ATOM 1641 C C . ILE B 1 103 ? 1.132 19.703 13.203 1 97.38 103 ILE B C 1
ATOM 1643 O O . ILE B 1 103 ? 1.534 20.875 13.219 1 97.38 103 ILE B O 1
ATOM 1647 N N . GLU B 1 104 ? 0.533 19.125 14.203 1 97.31 104 GLU B N 1
ATOM 1648 C CA . GLU B 1 104 ? 0.195 19.891 15.406 1 97.31 104 GLU B CA 1
ATOM 1649 C C . GLU B 1 104 ? 1.446 20.266 16.188 1 97.31 104 GLU B C 1
ATOM 1651 O O . GLU B 1 104 ? 1.609 21.406 16.609 1 97.31 104 GLU B O 1
ATOM 1656 N N . THR B 1 105 ? 2.375 19.359 16.406 1 96.5 105 THR B N 1
ATOM 1657 C CA . THR B 1 105 ? 3.506 19.578 17.297 1 96.5 105 THR B CA 1
ATOM 1658 C C . THR B 1 105 ? 4.602 20.375 16.609 1 96.5 105 THR B C 1
ATOM 1660 O O . THR B 1 105 ? 5.215 21.25 17.219 1 96.5 105 THR B O 1
ATOM 1663 N N . LYS B 1 106 ? 4.832 20.188 15.414 1 95.69 106 LYS B N 1
ATOM 1664 C CA . LYS B 1 106 ? 5.949 20.812 14.719 1 95.69 106 LYS B CA 1
ATOM 1665 C C . LYS B 1 106 ? 5.543 22.141 14.109 1 95.69 106 LYS B C 1
ATOM 1667 O O . LYS B 1 106 ? 6.328 23.094 14.094 1 95.69 106 LYS B O 1
ATOM 1672 N N . TYR B 1 107 ? 4.332 22.109 13.672 1 95.62 107 TYR B N 1
ATOM 1673 C CA . TYR B 1 107 ? 3.938 23.312 12.93 1 95.62 107 TYR B CA 1
ATOM 1674 C C . TYR B 1 107 ? 2.893 24.109 13.703 1 95.62 107 TYR B C 1
ATOM 1676 O O . TYR B 1 107 ? 2.463 25.172 13.25 1 95.62 107 TYR B O 1
ATOM 1684 N N . GLN B 1 108 ? 2.395 23.594 14.773 1 96.81 108 GLN B N 1
ATOM 1685 C CA . GLN B 1 108 ? 1.456 24.266 15.664 1 96.81 108 GLN B CA 1
ATOM 1686 C C . GLN B 1 108 ? 0.142 24.578 14.953 1 96.81 108 GLN B C 1
ATOM 1688 O O . GLN B 1 108 ? -0.412 25.672 15.102 1 96.81 108 GLN B O 1
ATOM 1693 N N . VAL B 1 109 ? -0.284 23.609 14.164 1 97 109 VAL B N 1
ATOM 1694 C CA . VAL B 1 109 ? -1.531 23.719 13.422 1 97 109 VAL B CA 1
ATOM 1695 C C . VAL B 1 109 ? -2.494 22.625 13.844 1 97 109 VAL B C 1
ATOM 1697 O O . VAL B 1 109 ? -2.15 21.438 13.797 1 97 109 VAL B O 1
ATOM 1700 N N . LYS B 1 110 ? -3.576 22.969 14.336 1 95.5 110 LYS B N 1
ATOM 1701 C CA . LYS B 1 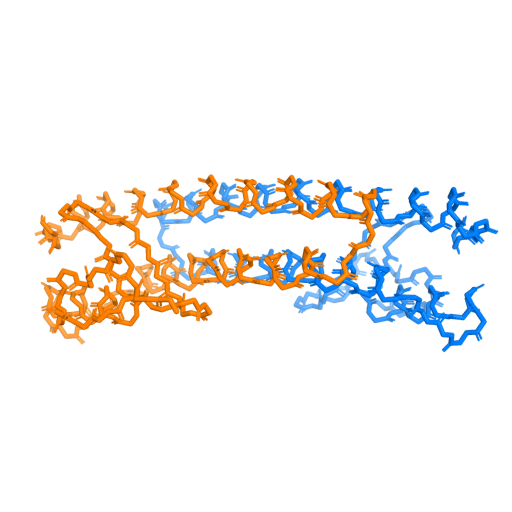110 ? -4.648 22.016 14.609 1 95.5 110 LYS B CA 1
ATOM 1702 C C . LYS B 1 110 ? -5.598 21.906 13.414 1 95.5 110 LYS B C 1
ATOM 1704 O O . LYS B 1 110 ? -6.332 22.844 13.109 1 95.5 110 LYS B O 1
ATOM 1709 N N . VAL B 1 111 ? -5.703 20.844 12.789 1 95.62 111 VAL B N 1
ATOM 1710 C CA . VAL B 1 111 ? -6.469 20.688 11.562 1 95.62 111 VAL B CA 1
ATOM 1711 C C . VAL B 1 111 ? -7.945 20.469 11.898 1 95.62 111 VAL B C 1
ATOM 1713 O O . VAL B 1 111 ? -8.828 21.016 11.227 1 95.62 111 VAL B O 1
ATOM 1716 N N . PHE B 1 112 ? -8.031 19.609 12.875 1 92.75 112 PHE B N 1
ATOM 1717 C CA . PHE B 1 112 ? -9.391 19.344 13.312 1 92.75 112 PHE B CA 1
ATOM 1718 C C . PHE B 1 112 ? -9.578 19.734 14.773 1 92.75 112 PHE B C 1
ATOM 1720 O O . PHE B 1 112 ? -8.617 19.766 15.539 1 92.75 112 PHE B O 1
#

Sequence (224 aa):
MDSQWKCIACGKPVVEGQLFTFVKGGPIHWGCMVSKIKEKMGGSVPADVMALLEVNRHIHEGILVAKDAEAISGEEARSVVMARRKALEGEAAKMNNDLFRIIETKYQVKVFMDSQWKCIACGKPVVEGQLFTFVKGGPIHWGCMVSKIKEKMGGSVPADVMALLEVNRHIHEGILVAKDAEAISGEEARSVVMARRKALEGEAAKMNNDLFRIIETKYQVKVF

Radius of gyration: 19.33 Å; Cα contacts (8 Å, |Δi|>4): 306; chains: 2; bounding box: 54×56×38 Å

InterPro domains:
  IPR018686 Protein of unknown function DUF2175 [PF09943] (4-99)

Solvent-accessible surface area (backbone atoms only — not comparable to full-atom values): 12156 Å² total; per-residue (Å²): 127,81,51,91,41,50,16,71,80,80,63,46,69,52,50,91,90,57,65,61,49,74,52,91,92,40,41,30,38,44,68,54,51,53,49,46,46,26,54,68,51,71,71,52,70,55,63,32,59,50,30,50,49,50,42,40,47,49,36,50,50,42,35,52,48,21,53,57,26,37,76,59,27,51,73,70,52,22,52,54,34,51,53,50,28,51,51,32,50,52,50,37,51,52,42,53,53,50,51,52,50,47,42,30,71,77,65,69,39,76,79,114,129,80,52,89,41,51,17,72,78,79,63,46,68,52,52,92,91,56,66,60,50,74,52,90,92,39,41,30,40,43,69,54,51,52,49,46,47,26,56,67,52,72,71,52,70,54,63,32,58,50,30,52,49,52,43,39,47,49,35,51,50,42,34,51,49,21,52,58,27,38,75,61,27,51,73,71,53,21,54,55,35,50,54,52,27,51,52,32,49,53,51,36,53,50,41,53,53,50,51,52,50,46,42,30,72,75,65,69,38,75,77,112

pLDDT: mean 95.18, std 8.26, range [39.94, 98.88]

Secondary structure (DSSP, 8-state):
---S-B-TTT-PBP-TTS-EEEETTEEEEHHHHHHHHHHHTTT---HHHHHHHHHHHHHHHHHHHHHHHHHH--HHHHHHHHHHHHHHHHHHHHHHHHHHHHHHHHH-----/---S-B-TTT-PBP-TTS-EEEETTEEEEHHHHHHHHHHHTTT---HHHHHHHHHHHHHHHHHHHHHHHHHH--HHHHHHHHHHHHHHHHHHHHHHHHHHHHHHHHH-----